Protein AF-A0A1J4J938-F1 (afdb_monomer_lite)

Foldseek 3Di:
DVVVVVVVLVVLLVLLLVLLQLLLVLLLVLLVVVQVLCVLLPNHPLCVVVNCCSVVLSVVSNVLSVLLNVLSVVLDLVSLVVNLVSLVVSLVSLVVVLVVLVVVVVVVVVSCLVPVVPDPPNCVSQVADEAVDDPPDPPDPDRPGPHHSVVVVVVSSVVSSVVSSVSSVVSSVSSVVSSVSSVVSNVVVVVVVVVVVVVVVD

Organism: NCBI:txid1144522

Radius of gyration: 24.31 Å; chains: 1; bounding box: 53×23×82 Å

Structure (mmCIF, N/CA/C/O backbone):
data_AF-A0A1J4J938-F1
#
_entry.id   AF-A0A1J4J938-F1
#
loop_
_atom_site.group_PDB
_atom_site.id
_atom_site.type_symbol
_atom_site.label_atom_id
_atom_site.label_alt_id
_atom_site.label_comp_id
_atom_site.label_asym_id
_atom_site.label_entity_id
_atom_site.label_seq_id
_atom_site.pdbx_PDB_ins_code
_atom_site.Cartn_x
_atom_site.Cartn_y
_atom_site.Cartn_z
_atom_site.occupancy
_atom_site.B_iso_or_equiv
_atom_site.auth_seq_id
_atom_site.auth_comp_id
_atom_site.auth_asym_id
_atom_site.auth_atom_id
_atom_site.pdbx_PDB_model_num
ATOM 1 N N . MET A 1 1 ? -23.423 10.455 34.691 1.00 51.81 1 MET A N 1
ATOM 2 C CA . MET A 1 1 ? -22.088 10.194 34.098 1.00 51.81 1 MET A CA 1
ATOM 3 C C . MET A 1 1 ? -22.127 9.140 32.988 1.00 51.81 1 MET A C 1
ATOM 5 O O . MET A 1 1 ? -21.414 9.312 32.008 1.00 51.81 1 MET A O 1
ATOM 9 N N . GLU A 1 2 ? -22.983 8.115 33.064 1.00 47.53 2 GLU A N 1
ATOM 10 C CA . GLU A 1 2 ? -23.092 7.063 32.030 1.00 47.53 2 GLU A CA 1
ATOM 11 C C . GLU A 1 2 ? -23.438 7.582 30.621 1.00 47.53 2 GLU A C 1
ATOM 13 O O . GLU A 1 2 ? -22.832 7.148 29.645 1.00 47.53 2 GLU A O 1
ATOM 18 N N . TYR A 1 3 ? -24.322 8.582 30.505 1.00 44.53 3 TYR A N 1
ATOM 19 C CA . TYR A 1 3 ? -24.722 9.156 29.209 1.00 44.53 3 TYR A CA 1
ATOM 20 C C . TYR A 1 3 ? -23.576 9.878 28.471 1.00 44.53 3 TYR A C 1
ATOM 22 O O . TYR A 1 3 ? -23.509 9.880 27.247 1.00 44.53 3 TYR A O 1
ATOM 30 N N . HIS A 1 4 ? -22.626 10.468 29.205 1.00 48.34 4 HIS A N 1
ATOM 31 C CA . HIS A 1 4 ? -21.448 11.102 28.601 1.00 48.34 4 HIS A CA 1
ATOM 32 C C . HIS A 1 4 ? -20.402 10.065 28.155 1.00 48.34 4 HIS A C 1
ATOM 34 O O . HIS A 1 4 ? -19.713 10.277 27.154 1.00 48.34 4 HIS A O 1
ATOM 40 N N . ARG A 1 5 ? -20.302 8.930 28.867 1.00 54.84 5 ARG A N 1
ATOM 41 C CA . ARG A 1 5 ? -19.369 7.834 28.552 1.00 54.84 5 ARG A CA 1
ATOM 42 C C . ARG A 1 5 ? -19.814 7.069 27.297 1.00 54.84 5 ARG A C 1
ATOM 44 O O . ARG A 1 5 ? -18.982 6.805 26.432 1.00 54.84 5 ARG A O 1
ATOM 51 N N . SER A 1 6 ? -21.118 6.825 27.129 1.00 54.19 6 SER A N 1
ATOM 52 C CA . SER A 1 6 ? -21.672 6.155 25.939 1.00 54.19 6 SER A CA 1
ATOM 53 C C . SER A 1 6 ? -21.507 6.976 24.650 1.00 54.19 6 SER A C 1
ATOM 55 O O . SER A 1 6 ? -21.113 6.436 23.614 1.00 54.19 6 SER A O 1
ATOM 57 N N . VAL A 1 7 ? -21.707 8.299 24.711 1.00 59.72 7 VAL A N 1
ATOM 58 C CA . VAL A 1 7 ? -21.485 9.208 23.569 1.00 59.72 7 VAL A CA 1
ATOM 59 C C . VAL A 1 7 ? -20.005 9.263 23.171 1.00 59.72 7 VAL A C 1
ATOM 61 O O . VAL A 1 7 ? -19.688 9.332 21.982 1.00 59.72 7 VAL A O 1
ATOM 64 N N . SER A 1 8 ? -19.090 9.196 24.143 1.00 68.50 8 SER A N 1
ATOM 65 C CA . SER A 1 8 ? -17.645 9.140 23.884 1.00 68.50 8 SER A CA 1
ATOM 66 C C . SER A 1 8 ? -17.243 7.848 23.155 1.00 68.50 8 SER A C 1
ATOM 68 O O . SER A 1 8 ? -16.490 7.888 22.181 1.00 68.50 8 SER A O 1
ATOM 70 N N . PHE A 1 9 ? -17.823 6.710 23.548 1.00 70.12 9 PHE A N 1
ATOM 71 C CA . PHE A 1 9 ? -17.525 5.401 22.957 1.00 70.12 9 PHE A CA 1
ATOM 72 C C . PHE A 1 9 ? -17.987 5.284 21.494 1.00 70.12 9 PHE A C 1
ATOM 74 O O . PHE A 1 9 ? -17.248 4.798 20.638 1.00 70.12 9 PHE A O 1
ATOM 81 N N . ILE A 1 10 ? -19.181 5.799 21.174 1.00 71.50 10 ILE A N 1
ATOM 82 C CA . ILE A 1 10 ? -19.702 5.826 19.795 1.00 71.50 10 ILE A CA 1
ATOM 83 C C . ILE A 1 10 ? -18.818 6.698 18.892 1.00 71.50 10 ILE A C 1
ATOM 85 O O . ILE A 1 10 ? -18.509 6.305 17.766 1.00 71.50 10 ILE A O 1
ATOM 89 N N . LYS A 1 11 ? -18.370 7.859 19.386 1.00 78.62 11 LYS A N 1
ATOM 90 C CA . LYS A 1 11 ? -17.454 8.738 18.643 1.00 78.62 11 LYS A CA 1
ATOM 91 C C . LYS A 1 11 ? -16.112 8.058 18.377 1.00 78.62 11 LYS A C 1
ATOM 93 O O . LYS A 1 11 ? -15.637 8.101 17.246 1.00 78.62 11 LYS A O 1
ATOM 98 N N . LEU A 1 12 ? -15.535 7.394 19.380 1.00 79.88 12 LEU A N 1
ATOM 99 C CA . LEU A 1 12 ? -14.254 6.697 19.247 1.00 79.88 12 LEU A CA 1
ATOM 100 C C . LEU A 1 12 ? -14.327 5.542 18.237 1.00 79.88 12 LEU A C 1
ATOM 102 O O . LEU A 1 12 ? -13.423 5.386 17.417 1.00 79.88 12 LEU A O 1
ATOM 106 N N . ARG A 1 13 ? -15.433 4.789 18.226 1.00 77.25 13 ARG A N 1
ATOM 107 C CA . ARG A 1 13 ? -15.691 3.756 17.214 1.00 77.25 13 ARG A CA 1
ATOM 108 C C . ARG A 1 13 ? -15.741 4.329 15.798 1.00 77.25 13 ARG A C 1
ATOM 110 O O . ARG A 1 13 ? -15.103 3.782 14.900 1.00 77.25 13 ARG A O 1
ATOM 117 N N . ASN A 1 14 ? -16.486 5.415 15.597 1.00 82.19 14 ASN A N 1
ATOM 118 C CA . ASN A 1 14 ? -16.611 6.037 14.278 1.00 82.19 14 ASN A CA 1
ATOM 119 C C . ASN A 1 14 ? -15.254 6.552 13.782 1.00 82.19 14 ASN A C 1
ATOM 121 O O . ASN A 1 14 ? -14.908 6.337 12.625 1.00 82.19 14 ASN A O 1
ATOM 125 N N . ILE A 1 15 ? -14.459 7.161 14.669 1.00 85.25 15 ILE A N 1
ATOM 126 C CA . ILE A 1 15 ? -13.083 7.575 14.364 1.00 85.25 15 ILE A CA 1
ATOM 127 C C . ILE A 1 15 ? -12.248 6.365 13.933 1.00 85.25 15 ILE A C 1
ATOM 129 O O . ILE A 1 15 ? -11.592 6.425 12.898 1.00 85.25 15 ILE A O 1
ATOM 133 N N . CYS A 1 16 ? -12.312 5.259 14.676 1.00 84.31 16 CYS A N 1
ATOM 134 C CA . CYS A 1 16 ? -11.560 4.045 14.367 1.00 84.31 16 CYS A CA 1
ATOM 135 C C . CYS A 1 16 ? -11.898 3.492 12.968 1.00 84.31 16 CYS A C 1
ATOM 137 O O . CYS A 1 16 ? -10.989 3.228 12.182 1.00 84.31 16 CYS A O 1
ATOM 139 N N . CYS A 1 17 ? -13.187 3.431 12.613 1.00 83.62 17 CYS A N 1
ATOM 140 C CA . CYS A 1 17 ? -13.640 2.990 11.287 1.00 83.62 17 CYS A CA 1
ATOM 141 C C . CYS A 1 17 ? -13.174 3.927 10.171 1.00 83.62 17 CYS A C 1
ATOM 143 O O . CYS A 1 17 ? -12.661 3.470 9.151 1.00 83.62 17 CYS A O 1
ATOM 145 N N . CYS A 1 18 ? -13.316 5.241 10.371 1.00 88.06 18 CYS A N 1
ATOM 146 C CA . CYS A 1 18 ? -12.852 6.234 9.406 1.00 88.06 18 CYS A CA 1
ATOM 147 C C . CYS A 1 18 ? -11.342 6.124 9.172 1.00 88.06 18 CYS A C 1
ATOM 149 O O . CYS A 1 18 ? -10.904 6.203 8.028 1.00 88.06 18 CYS A O 1
ATOM 151 N N . LEU A 1 19 ? -10.554 5.898 10.229 1.00 89.06 19 LEU A N 1
ATOM 152 C CA . LEU A 1 19 ? -9.111 5.687 10.120 1.00 89.06 19 LEU A CA 1
ATOM 153 C C . LEU A 1 19 ? -8.791 4.411 9.333 1.00 89.06 19 LEU A C 1
ATOM 155 O O . LEU A 1 19 ? -7.964 4.457 8.427 1.00 89.06 19 LEU A O 1
ATOM 159 N N . THR A 1 20 ? -9.461 3.289 9.611 1.00 86.56 20 THR A N 1
ATOM 160 C CA . THR A 1 20 ? -9.235 2.040 8.865 1.00 86.56 20 THR A CA 1
ATOM 161 C C . THR A 1 20 ? -9.541 2.207 7.379 1.00 86.56 20 THR A C 1
ATOM 163 O O . THR A 1 20 ? -8.723 1.847 6.535 1.00 86.56 20 THR A O 1
ATOM 166 N N . ILE A 1 21 ? -10.701 2.784 7.054 1.00 89.00 21 ILE A N 1
ATOM 167 C CA . ILE A 1 21 ? -11.116 3.020 5.669 1.00 89.00 21 ILE A CA 1
ATOM 168 C C . ILE A 1 21 ? -10.126 3.963 4.976 1.00 89.00 21 ILE A C 1
ATOM 170 O O . ILE A 1 21 ? -9.674 3.674 3.870 1.00 89.00 21 ILE A O 1
ATOM 174 N N . ALA A 1 22 ? -9.742 5.063 5.629 1.00 90.12 22 ALA A N 1
ATOM 175 C CA . ALA A 1 22 ? -8.773 6.005 5.080 1.00 90.12 22 ALA A CA 1
ATOM 176 C C . ALA A 1 22 ? -7.415 5.339 4.814 1.00 90.12 22 ALA A C 1
ATOM 178 O O . ALA A 1 22 ? -6.868 5.496 3.724 1.00 90.12 22 ALA A O 1
ATOM 179 N N . ALA A 1 23 ? -6.896 4.547 5.757 1.00 89.62 23 ALA A N 1
ATOM 180 C CA . ALA A 1 23 ? -5.648 3.809 5.574 1.00 89.62 23 ALA A CA 1
ATOM 181 C C . ALA A 1 23 ? -5.725 2.857 4.370 1.00 89.62 23 ALA A C 1
ATOM 183 O O . ALA A 1 23 ? -4.806 2.844 3.548 1.00 89.62 23 ALA A O 1
ATOM 184 N N . ALA A 1 24 ? -6.835 2.129 4.225 1.00 90.56 24 ALA A N 1
ATOM 185 C CA . ALA A 1 24 ? -7.068 1.209 3.117 1.00 90.56 24 ALA A CA 1
ATOM 186 C C . ALA A 1 24 ? -7.158 1.914 1.753 1.00 90.56 24 ALA A C 1
ATOM 188 O O . ALA A 1 24 ? -6.575 1.441 0.779 1.00 90.56 24 ALA A O 1
ATOM 189 N N . PHE A 1 25 ? -7.824 3.069 1.671 1.00 90.06 25 PHE A N 1
ATOM 190 C CA . PHE A 1 25 ? -7.880 3.855 0.434 1.00 90.06 25 PHE A CA 1
ATOM 191 C C . PHE A 1 25 ? -6.521 4.451 0.054 1.00 90.06 25 PHE A C 1
ATOM 193 O O . PHE A 1 25 ? -6.130 4.407 -1.115 1.00 90.06 25 PHE A O 1
ATOM 200 N N . VAL A 1 26 ? -5.770 4.983 1.023 1.00 90.00 26 VAL A N 1
ATOM 201 C CA . VAL A 1 26 ? -4.415 5.503 0.769 1.00 90.00 26 VAL A CA 1
ATOM 202 C C . VAL A 1 26 ? -3.482 4.371 0.318 1.00 90.00 26 VAL A C 1
ATOM 204 O O . VAL A 1 26 ? -2.709 4.546 -0.619 1.00 90.00 26 VAL A O 1
ATOM 207 N N . TYR A 1 27 ? -3.611 3.181 0.908 1.00 88.94 27 TYR A N 1
ATOM 208 C CA . TYR A 1 27 ? -2.886 1.989 0.468 1.00 88.94 27 TYR A CA 1
ATOM 209 C C . TYR A 1 27 ? -3.232 1.597 -0.975 1.00 88.94 27 TYR A C 1
ATOM 211 O O . TYR A 1 27 ? -2.347 1.491 -1.821 1.00 88.94 27 TYR A O 1
ATOM 219 N N . ALA A 1 28 ? -4.522 1.428 -1.281 1.00 87.50 28 ALA A N 1
ATOM 220 C CA . ALA A 1 28 ? -4.975 1.012 -2.607 1.00 87.50 28 ALA A CA 1
ATOM 221 C C . ALA A 1 28 ? -4.591 2.029 -3.694 1.00 87.50 28 ALA A C 1
ATOM 223 O O . ALA A 1 28 ? -4.203 1.649 -4.798 1.00 87.50 28 ALA A O 1
ATOM 224 N N . SER A 1 29 ? -4.641 3.326 -3.380 1.00 85.88 29 SER A N 1
ATOM 225 C CA . SER A 1 29 ? -4.223 4.377 -4.312 1.00 85.88 29 SER A CA 1
ATOM 226 C C . SER A 1 29 ? -2.715 4.370 -4.590 1.00 85.88 29 SER A C 1
ATOM 228 O O . SER A 1 29 ? -2.327 4.629 -5.730 1.00 85.88 29 SER A O 1
ATOM 230 N N . ALA A 1 30 ? -1.866 3.998 -3.623 1.00 85.06 30 ALA A N 1
ATOM 231 C CA . ALA A 1 30 ? -0.429 3.822 -3.859 1.00 85.06 30 ALA A CA 1
ATOM 232 C C . ALA A 1 30 ? -0.159 2.708 -4.893 1.00 85.06 30 ALA A C 1
ATOM 234 O O . ALA A 1 30 ? 0.616 2.884 -5.839 1.00 85.06 30 ALA A O 1
ATOM 235 N N . PHE A 1 31 ? -0.858 1.575 -4.786 1.00 81.88 31 PHE A N 1
ATOM 236 C CA . PHE A 1 31 ? -0.699 0.466 -5.734 1.00 81.88 31 PHE A CA 1
ATOM 237 C C . PHE A 1 31 ? -1.346 0.720 -7.087 1.00 81.88 31 PHE A C 1
ATOM 239 O O . PHE A 1 31 ? -0.734 0.424 -8.110 1.00 81.88 31 PHE A O 1
ATOM 246 N N . TYR A 1 32 ? -2.526 1.338 -7.120 1.00 81.50 32 TYR A N 1
ATOM 247 C CA . TYR A 1 32 ? -3.148 1.748 -8.376 1.00 81.50 32 TYR A CA 1
ATOM 248 C C . TYR A 1 32 ? -2.239 2.697 -9.165 1.00 81.50 32 TYR A C 1
ATOM 250 O O . TYR A 1 32 ? -2.022 2.499 -10.360 1.00 81.50 32 TYR A O 1
ATOM 258 N N . THR A 1 33 ? -1.636 3.676 -8.482 1.00 79.06 33 THR A N 1
ATOM 259 C CA . THR A 1 33 ? -0.666 4.592 -9.096 1.00 79.06 33 THR A CA 1
ATOM 260 C C . THR A 1 33 ? 0.525 3.825 -9.665 1.00 79.06 33 THR A C 1
ATOM 262 O O . THR A 1 33 ? 0.967 4.126 -10.767 1.00 79.06 33 THR A O 1
ATOM 265 N N . THR A 1 34 ? 1.001 2.789 -8.968 1.00 75.75 34 THR A N 1
ATOM 266 C CA . THR A 1 34 ? 2.083 1.914 -9.451 1.00 75.75 34 THR A CA 1
ATOM 267 C C . THR A 1 34 ? 1.696 1.164 -10.728 1.00 75.75 34 THR A C 1
ATOM 269 O O . THR A 1 34 ? 2.474 1.139 -11.675 1.00 75.75 34 THR A O 1
ATOM 272 N N . VAL A 1 35 ? 0.489 0.594 -10.794 1.00 76.44 35 VAL A N 1
ATOM 273 C CA . VAL A 1 35 ? 0.020 -0.171 -11.965 1.00 76.44 35 VAL A CA 1
ATOM 274 C C . VAL A 1 35 ? -0.197 0.726 -13.185 1.00 76.44 35 VAL A C 1
ATOM 276 O O . VAL A 1 35 ? 0.302 0.412 -14.264 1.00 76.44 35 VAL A O 1
ATOM 279 N N . VAL A 1 36 ? -0.898 1.857 -13.027 1.00 78.94 36 VAL A N 1
ATOM 280 C CA . VAL A 1 36 ? -1.070 2.851 -14.109 1.00 78.94 36 VAL A CA 1
ATOM 281 C C . VAL A 1 36 ? 0.288 3.306 -14.625 1.00 78.94 36 VAL A C 1
ATOM 283 O O . VAL A 1 36 ? 0.488 3.487 -15.821 1.00 78.94 36 VAL A O 1
ATOM 286 N N . TYR A 1 37 ? 1.247 3.439 -13.721 1.00 72.69 37 TYR A N 1
ATOM 287 C CA . TYR A 1 37 ? 2.573 3.891 -14.064 1.00 72.69 37 TYR A CA 1
ATOM 288 C C . TYR A 1 37 ? 3.393 2.858 -14.844 1.00 72.69 37 TYR A C 1
ATOM 290 O O . TYR A 1 37 ? 3.989 3.205 -15.861 1.00 72.69 37 TYR A O 1
ATOM 298 N N . LEU A 1 38 ? 3.381 1.583 -14.438 1.00 72.50 38 LEU A N 1
ATOM 299 C CA . LEU A 1 38 ? 3.981 0.496 -15.227 1.00 72.50 38 LEU A CA 1
ATOM 300 C C . LEU A 1 38 ? 3.395 0.456 -16.651 1.00 72.50 38 LEU A C 1
ATOM 302 O O . LEU A 1 38 ? 4.110 0.169 -17.618 1.00 72.50 38 LEU A O 1
ATOM 306 N N . ASP A 1 39 ? 2.117 0.819 -16.795 1.00 75.06 39 ASP A N 1
ATOM 307 C CA . ASP A 1 39 ? 1.464 0.999 -18.092 1.00 75.06 39 ASP A CA 1
ATOM 308 C C . ASP A 1 39 ? 2.006 2.211 -18.862 1.00 75.06 39 ASP A C 1
ATOM 310 O O . ASP A 1 39 ? 2.304 2.094 -20.049 1.00 75.06 39 ASP A O 1
ATOM 314 N N . GLU A 1 40 ? 2.200 3.364 -18.211 1.00 73.00 40 GLU A N 1
ATOM 315 C CA . GLU A 1 40 ? 2.761 4.582 -18.819 1.00 73.00 40 GLU A CA 1
ATOM 316 C C . GLU A 1 40 ? 4.165 4.370 -19.387 1.00 73.00 40 GLU A C 1
ATOM 318 O O . GLU A 1 40 ? 4.447 4.805 -20.503 1.00 73.00 40 GLU A O 1
ATOM 323 N N . ILE A 1 41 ? 5.035 3.662 -18.669 1.00 69.56 41 ILE A N 1
ATOM 324 C CA . ILE A 1 41 ? 6.388 3.363 -19.158 1.00 69.56 41 ILE A CA 1
ATOM 325 C C . ILE A 1 41 ? 6.421 2.171 -20.129 1.00 69.56 41 ILE A C 1
ATOM 327 O O . ILE A 1 41 ? 7.415 1.980 -20.826 1.00 69.56 41 ILE A O 1
ATOM 331 N N . GLY A 1 42 ? 5.314 1.433 -20.279 1.00 67.00 42 GLY A N 1
ATOM 332 C CA . GLY A 1 42 ? 5.172 0.346 -21.254 1.00 67.00 42 GLY A CA 1
ATOM 333 C C . GLY A 1 42 ? 5.815 -0.975 -20.831 1.00 67.00 42 GLY A C 1
ATOM 334 O O . GLY A 1 42 ? 6.126 -1.793 -21.697 1.00 67.00 42 GLY A O 1
ATOM 335 N N . VAL A 1 43 ? 6.010 -1.171 -19.525 1.00 68.75 43 VAL A N 1
ATOM 336 C CA . VAL A 1 43 ? 6.531 -2.411 -18.914 1.00 68.75 43 VAL A CA 1
ATOM 337 C C . VAL A 1 43 ? 5.44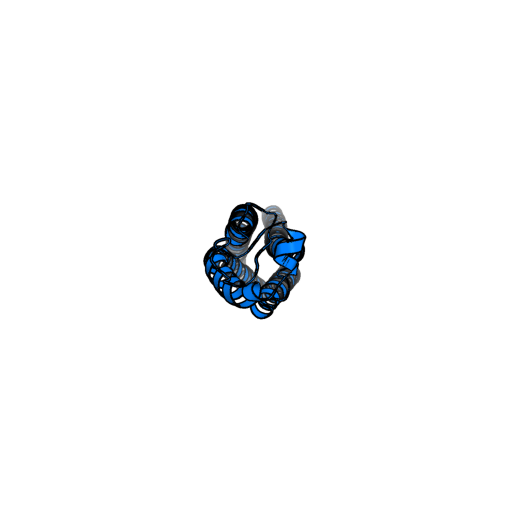5 -3.216 -18.204 1.00 68.75 43 VAL A C 1
ATOM 339 O O . VAL A 1 43 ? 5.736 -4.227 -17.570 1.00 68.75 43 VAL A O 1
ATOM 342 N N . ARG A 1 44 ? 4.186 -2.787 -18.320 1.00 70.69 44 ARG A N 1
ATOM 343 C CA . ARG A 1 44 ? 3.047 -3.544 -17.814 1.00 70.69 44 ARG A CA 1
ATOM 344 C C . ARG A 1 44 ? 2.999 -4.944 -18.428 1.00 70.69 44 ARG A C 1
ATOM 346 O O . ARG A 1 44 ? 3.160 -5.102 -19.639 1.00 70.69 44 ARG A O 1
ATOM 353 N N . GLY A 1 45 ? 2.760 -5.945 -17.590 1.00 66.62 45 GLY A N 1
ATOM 354 C CA . GLY A 1 45 ? 2.709 -7.356 -17.963 1.00 66.62 45 GLY A CA 1
ATOM 355 C C . GLY A 1 45 ? 4.074 -8.027 -18.141 1.00 66.62 45 GLY A C 1
ATOM 356 O O . GLY A 1 45 ? 4.101 -9.199 -18.509 1.00 66.62 45 GLY A O 1
ATOM 357 N N . ILE A 1 46 ? 5.189 -7.328 -17.884 1.00 68.12 46 ILE A N 1
ATOM 358 C CA . ILE A 1 46 ? 6.529 -7.941 -17.867 1.00 68.12 46 ILE A CA 1
ATOM 359 C C . ILE A 1 46 ? 6.696 -8.812 -16.613 1.00 68.12 46 ILE A C 1
ATOM 361 O O . ILE A 1 46 ? 7.117 -9.960 -16.713 1.00 68.12 46 ILE A O 1
ATOM 365 N N . ASP A 1 47 ? 6.275 -8.318 -15.446 1.00 69.94 47 ASP A N 1
ATOM 366 C CA . ASP A 1 47 ? 6.220 -9.102 -14.207 1.00 69.94 47 ASP A CA 1
ATOM 367 C C . ASP A 1 47 ? 4.770 -9.242 -13.725 1.00 69.94 47 ASP A C 1
ATOM 369 O O . ASP A 1 47 ? 4.297 -8.540 -12.828 1.00 69.94 47 ASP A O 1
ATOM 373 N N . THR A 1 48 ? 4.047 -10.170 -14.357 1.00 69.94 48 THR A N 1
ATOM 374 C CA . THR A 1 48 ? 2.648 -10.486 -14.015 1.00 69.94 48 THR A CA 1
ATOM 375 C C . THR A 1 48 ? 2.484 -10.924 -12.562 1.00 69.94 48 THR A C 1
ATOM 377 O O . THR A 1 48 ? 1.469 -10.614 -11.950 1.00 69.94 48 THR A O 1
ATOM 380 N N . ARG A 1 49 ? 3.496 -11.569 -11.964 1.00 71.56 49 ARG A N 1
ATOM 381 C CA . ARG A 1 49 ? 3.441 -12.014 -10.564 1.00 71.56 49 ARG A CA 1
ATOM 382 C C . ARG A 1 49 ? 3.451 -10.836 -9.599 1.00 71.56 49 ARG A C 1
ATOM 384 O O . ARG A 1 49 ? 2.705 -10.844 -8.621 1.00 71.56 49 ARG A O 1
ATOM 391 N N . PHE A 1 50 ? 4.287 -9.835 -9.866 1.00 72.06 50 PHE A N 1
ATOM 392 C CA . PHE A 1 50 ? 4.308 -8.611 -9.075 1.00 72.06 50 PHE A CA 1
ATOM 393 C C . PHE A 1 50 ? 2.997 -7.834 -9.224 1.00 72.06 50 PHE A C 1
ATOM 395 O O . PHE A 1 50 ? 2.406 -7.450 -8.218 1.00 72.06 50 PHE A O 1
ATOM 402 N N . GLU A 1 51 ? 2.496 -7.657 -10.449 1.00 70.38 51 GLU A N 1
ATOM 403 C CA . GLU A 1 51 ? 1.225 -6.961 -10.693 1.00 70.38 51 GLU A CA 1
ATOM 404 C C . GLU A 1 51 ? 0.030 -7.654 -10.021 1.00 70.38 51 GLU A C 1
ATOM 406 O O . GLU A 1 51 ? -0.762 -6.987 -9.348 1.00 70.38 51 GLU A O 1
ATOM 411 N N . ASP A 1 52 ? -0.062 -8.982 -10.126 1.00 77.50 52 ASP A N 1
ATOM 412 C CA . ASP A 1 52 ? -1.098 -9.778 -9.465 1.00 77.50 52 ASP A CA 1
ATOM 413 C C . ASP A 1 52 ? -1.025 -9.628 -7.942 1.00 77.50 52 ASP A C 1
ATOM 415 O O . ASP A 1 52 ? -2.055 -9.466 -7.282 1.00 77.50 52 ASP A O 1
ATOM 419 N N . PHE A 1 53 ? 0.187 -9.606 -7.374 1.00 76.81 53 PHE A N 1
ATOM 420 C CA . PHE A 1 53 ? 0.386 -9.334 -5.952 1.00 76.81 53 PHE A CA 1
ATOM 421 C C . PHE A 1 53 ? -0.134 -7.943 -5.557 1.00 76.81 53 PHE A C 1
ATOM 423 O O . PHE A 1 53 ? -0.867 -7.834 -4.571 1.00 76.81 53 PHE A O 1
ATOM 430 N N . LEU A 1 54 ? 0.175 -6.886 -6.322 1.00 76.88 54 LEU A N 1
ATOM 431 C CA . LEU A 1 54 ? -0.299 -5.527 -6.018 1.00 76.88 54 LEU A CA 1
ATOM 432 C C . LEU A 1 54 ? -1.831 -5.431 -6.041 1.00 76.88 54 LEU A C 1
ATOM 434 O O . LEU A 1 54 ? -2.437 -4.822 -5.151 1.00 76.88 54 LEU A O 1
ATOM 438 N N . ILE A 1 55 ? -2.458 -6.031 -7.055 1.00 79.38 55 ILE A N 1
ATOM 439 C CA . ILE A 1 55 ? -3.914 -6.019 -7.232 1.00 79.38 55 ILE A CA 1
ATOM 440 C C . ILE A 1 55 ? -4.580 -6.815 -6.110 1.00 79.38 55 ILE A C 1
ATOM 442 O O . ILE A 1 55 ? -5.467 -6.293 -5.429 1.00 79.38 55 ILE A O 1
ATOM 446 N N . PHE A 1 56 ? -4.132 -8.051 -5.876 1.00 81.62 56 PHE A N 1
ATOM 447 C CA . PHE A 1 56 ? -4.704 -8.921 -4.852 1.00 81.62 56 PHE A CA 1
ATOM 448 C C . PHE A 1 56 ? -4.568 -8.310 -3.457 1.00 81.62 56 PHE A C 1
ATOM 450 O O . PHE A 1 56 ? -5.529 -8.292 -2.689 1.00 81.62 56 PHE A O 1
ATOM 457 N N . SER A 1 57 ? -3.404 -7.734 -3.154 1.00 81.50 57 SER A N 1
ATOM 458 C CA . SER A 1 57 ? -3.153 -7.066 -1.881 1.00 81.50 57 SER A CA 1
ATOM 459 C C . SER A 1 57 ? -4.080 -5.866 -1.656 1.00 81.50 57 SER A C 1
ATOM 461 O O . SER A 1 57 ? -4.670 -5.710 -0.585 1.00 81.50 57 SER A O 1
ATOM 463 N N . SER A 1 58 ? -4.280 -5.043 -2.690 1.00 84.25 58 SER A N 1
ATOM 464 C CA . SER A 1 58 ? -5.178 -3.883 -2.625 1.00 84.25 58 SER A CA 1
ATOM 465 C C . SER A 1 58 ? -6.627 -4.300 -2.361 1.00 84.25 58 SER A C 1
ATOM 467 O O . SER A 1 58 ? -7.297 -3.713 -1.510 1.00 84.25 58 SER A O 1
ATOM 469 N N . VAL A 1 59 ? -7.102 -5.347 -3.043 1.00 85.75 59 VAL A N 1
ATOM 470 C CA . VAL A 1 59 ? -8.446 -5.906 -2.830 1.00 85.75 59 VAL A CA 1
ATOM 471 C C . VAL A 1 59 ? -8.577 -6.493 -1.424 1.00 85.75 59 VAL A C 1
ATOM 473 O O . VAL A 1 59 ? -9.566 -6.227 -0.742 1.00 85.75 59 VAL A O 1
ATOM 476 N N . ALA A 1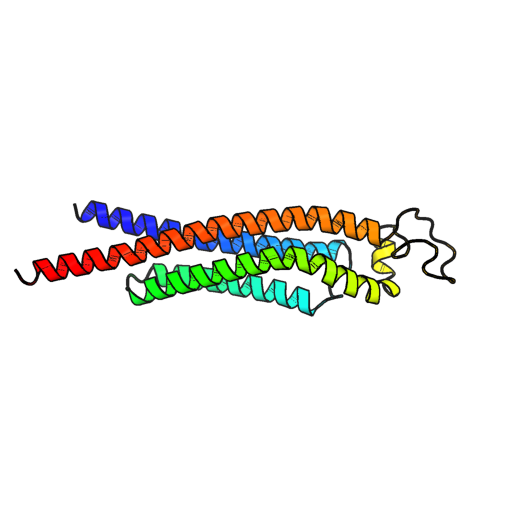 60 ? -7.576 -7.242 -0.957 1.00 84.31 60 ALA A N 1
ATOM 477 C CA . ALA A 1 60 ? -7.581 -7.845 0.371 1.00 84.31 60 ALA A CA 1
ATOM 478 C C . ALA A 1 60 ? -7.659 -6.791 1.490 1.00 84.31 60 ALA A C 1
ATOM 480 O O . ALA A 1 60 ? -8.454 -6.945 2.421 1.00 84.31 60 ALA A O 1
ATOM 481 N N . ILE A 1 61 ? -6.902 -5.692 1.389 1.00 85.38 61 ILE A N 1
ATOM 482 C CA . ILE A 1 61 ? -6.961 -4.592 2.363 1.00 85.38 61 ILE A CA 1
ATOM 483 C C . ILE A 1 61 ? -8.325 -3.891 2.342 1.00 85.38 61 ILE A C 1
ATOM 485 O O . ILE A 1 61 ? -8.882 -3.618 3.406 1.00 85.38 61 ILE A O 1
ATOM 489 N N . LEU A 1 62 ? -8.907 -3.652 1.164 1.00 87.38 62 LEU A N 1
ATOM 490 C CA . LEU A 1 62 ? -10.242 -3.054 1.057 1.00 87.38 62 LEU A CA 1
ATOM 491 C C . LEU A 1 62 ? -11.323 -3.952 1.675 1.00 87.38 62 LEU A C 1
ATOM 493 O O . LEU A 1 62 ? -12.147 -3.474 2.454 1.00 87.38 62 LEU A O 1
ATOM 497 N N . LEU A 1 63 ? -11.293 -5.257 1.390 1.00 85.62 63 LEU A N 1
ATOM 498 C CA . LEU A 1 63 ? -12.202 -6.229 2.003 1.00 85.62 63 LEU A CA 1
ATOM 499 C C . LEU A 1 63 ? -12.030 -6.290 3.523 1.00 85.62 63 LEU A C 1
ATOM 501 O O . LEU A 1 63 ? -13.020 -6.331 4.255 1.00 85.62 63 LEU A O 1
ATOM 505 N N . THR A 1 64 ? -10.787 -6.229 4.004 1.00 85.56 64 THR A N 1
ATOM 506 C CA . THR A 1 64 ? -10.484 -6.181 5.439 1.00 85.56 64 THR A CA 1
ATOM 507 C C . THR A 1 64 ? -11.075 -4.924 6.077 1.00 85.56 64 THR A C 1
ATOM 509 O O . THR A 1 64 ? -11.747 -5.020 7.100 1.00 85.56 64 THR A O 1
ATOM 512 N N . ALA A 1 65 ? -10.924 -3.753 5.451 1.00 85.44 65 ALA A N 1
ATOM 513 C CA . ALA A 1 65 ? -11.501 -2.503 5.945 1.00 85.44 65 ALA A CA 1
ATOM 514 C C . ALA A 1 65 ? -13.041 -2.519 5.975 1.00 85.44 65 ALA A C 1
ATOM 516 O O . ALA A 1 65 ? -13.646 -2.007 6.921 1.00 85.44 65 ALA A O 1
ATOM 517 N N . ILE A 1 66 ? -13.685 -3.148 4.986 1.00 85.50 66 ILE A N 1
ATOM 518 C CA . ILE A 1 66 ? -15.140 -3.368 4.983 1.00 85.50 66 ILE A CA 1
ATOM 519 C C . ILE A 1 66 ? -15.543 -4.293 6.138 1.00 85.50 66 ILE A C 1
ATOM 521 O O . ILE A 1 66 ? -16.468 -3.971 6.884 1.00 85.50 66 ILE A O 1
ATOM 525 N N . GLY A 1 67 ? -14.831 -5.406 6.338 1.00 81.88 67 GLY A N 1
ATOM 526 C CA . GLY A 1 67 ? -15.072 -6.327 7.451 1.00 81.88 67 GLY A CA 1
ATOM 527 C C . GLY A 1 67 ? -14.927 -5.644 8.814 1.00 81.88 67 GLY A C 1
ATOM 528 O O . GLY A 1 67 ? -15.811 -5.756 9.663 1.00 81.88 67 GLY A O 1
ATOM 529 N N . ILE A 1 68 ? -13.869 -4.857 9.004 1.00 80.88 68 ILE A N 1
ATOM 530 C CA . ILE A 1 68 ? -13.652 -4.024 10.196 1.00 80.88 68 ILE A CA 1
ATOM 531 C C . ILE A 1 68 ? -14.838 -3.065 10.404 1.00 80.88 68 ILE A C 1
ATOM 533 O O . ILE A 1 68 ? -15.396 -2.980 11.497 1.00 80.88 68 ILE A O 1
ATOM 537 N N . SER A 1 69 ? -15.294 -2.406 9.338 1.00 81.06 69 SER A N 1
ATOM 538 C CA . SER A 1 69 ? -16.424 -1.474 9.406 1.00 81.06 69 SER A CA 1
ATOM 539 C C . SER A 1 69 ? -17.724 -2.162 9.818 1.00 81.06 69 SER A C 1
ATOM 541 O O . SER A 1 69 ? -18.439 -1.636 10.658 1.00 81.06 69 SER A O 1
ATOM 543 N N . ILE A 1 70 ? -18.028 -3.348 9.283 1.00 79.75 70 ILE A N 1
ATOM 544 C CA . ILE A 1 70 ? -19.238 -4.110 9.640 1.00 79.75 70 ILE A CA 1
ATOM 545 C C . ILE A 1 70 ? -19.164 -4.593 11.093 1.00 79.75 70 ILE A C 1
ATOM 547 O O . ILE A 1 70 ? -20.119 -4.445 11.857 1.00 79.75 70 ILE A O 1
ATOM 551 N N . THR A 1 71 ? -18.021 -5.160 11.485 1.00 74.44 71 THR A N 1
ATOM 552 C CA . THR A 1 71 ? -17.826 -5.734 12.824 1.00 74.44 71 THR A CA 1
ATOM 553 C C . THR A 1 71 ? -17.855 -4.680 13.927 1.00 74.44 71 THR A C 1
ATOM 555 O O . THR A 1 71 ? -18.320 -4.972 15.026 1.00 74.44 71 THR A O 1
ATOM 558 N N . SER A 1 72 ? -17.461 -3.436 13.647 1.00 68.81 72 SER A N 1
ATOM 559 C CA . SER A 1 72 ? -17.499 -2.351 14.632 1.00 68.81 72 SER A CA 1
ATOM 560 C C . SER A 1 72 ? -18.929 -1.980 15.070 1.00 68.81 72 SER A C 1
ATOM 562 O O . SER A 1 72 ? -19.163 -1.636 16.237 1.00 68.81 72 SER A O 1
ATOM 564 N N . PHE A 1 73 ? -19.922 -2.064 14.173 1.00 69.69 73 PHE A N 1
ATOM 565 C CA . PHE A 1 73 ? -21.313 -1.727 14.497 1.00 69.69 73 PHE A CA 1
ATOM 566 C C . PHE A 1 73 ? -21.941 -2.723 15.473 1.00 69.69 73 PHE A C 1
ATOM 568 O O . PHE A 1 73 ? -22.831 -2.356 16.244 1.00 69.69 73 PHE A O 1
ATOM 575 N N . ILE A 1 74 ? -21.426 -3.951 15.497 1.00 70.12 74 ILE A N 1
ATOM 576 C CA . ILE A 1 74 ? -21.888 -5.033 16.353 1.00 70.12 74 ILE A CA 1
ATOM 577 C C . ILE A 1 74 ? -21.138 -4.919 17.686 1.00 70.12 74 ILE A C 1
ATOM 579 O O . ILE A 1 74 ? -19.988 -5.324 17.810 1.00 70.12 74 ILE A O 1
ATOM 583 N N . GLY A 1 75 ? -21.781 -4.339 18.705 1.00 63.09 75 GLY A N 1
ATOM 584 C CA . GLY A 1 75 ? -21.183 -4.006 20.011 1.00 63.09 75 GLY A CA 1
ATOM 585 C C . GLY A 1 75 ? -20.761 -5.189 20.902 1.00 63.09 75 GLY A C 1
ATOM 586 O O . GLY A 1 75 ? -20.743 -5.051 22.120 1.00 63.09 75 GLY A O 1
ATOM 587 N N . ASN A 1 76 ? -20.443 -6.349 20.331 1.00 74.38 76 ASN A N 1
ATOM 588 C CA . ASN A 1 76 ? -20.049 -7.560 21.045 1.00 74.38 76 ASN A CA 1
ATOM 589 C C . ASN A 1 76 ? -18.512 -7.646 21.166 1.00 74.38 76 ASN A C 1
ATOM 591 O O . ASN A 1 76 ? -17.776 -7.367 20.221 1.00 74.38 76 ASN A O 1
ATOM 595 N N . ALA A 1 77 ? -18.028 -8.036 22.349 1.00 71.00 77 ALA A N 1
ATOM 596 C CA . ALA A 1 77 ? -16.606 -8.106 22.691 1.00 71.00 77 ALA A CA 1
ATOM 597 C C . ALA A 1 77 ? -15.779 -8.987 21.738 1.00 71.00 77 ALA A C 1
ATOM 599 O O . ALA A 1 77 ? -14.654 -8.627 21.395 1.00 71.00 77 ALA A O 1
ATOM 600 N N . TRP A 1 78 ? -16.348 -10.087 21.232 1.00 74.94 78 TRP A N 1
ATOM 601 C CA . TRP A 1 78 ? -15.684 -10.926 20.228 1.00 74.94 78 TRP A CA 1
ATOM 602 C C . TRP A 1 78 ? -15.419 -10.169 18.926 1.00 74.94 78 TRP A C 1
ATOM 604 O O . TRP A 1 78 ? -14.351 -10.304 18.337 1.00 74.94 78 TRP A O 1
ATOM 614 N N . PHE A 1 79 ? -16.350 -9.311 18.506 1.00 76.75 79 PHE A N 1
ATOM 615 C CA . PHE A 1 79 ? -16.169 -8.485 17.317 1.00 76.75 79 PHE A CA 1
ATOM 616 C C . PHE A 1 79 ? -15.146 -7.368 17.532 1.00 76.75 79 PHE A C 1
ATOM 618 O O . PHE A 1 79 ? -14.417 -7.048 16.601 1.00 76.75 79 PHE A O 1
ATOM 625 N N . LYS A 1 80 ? -15.010 -6.837 18.754 1.00 74.38 80 LYS A N 1
ATOM 626 C CA . LYS A 1 80 ? -13.940 -5.882 19.102 1.00 74.38 80 LYS A CA 1
ATOM 627 C C . LYS A 1 80 ? -12.550 -6.528 19.034 1.00 74.38 80 LYS A C 1
ATOM 629 O O . LYS A 1 80 ? -11.619 -5.912 18.524 1.00 74.38 80 LYS A O 1
ATOM 634 N N . LEU A 1 81 ? -12.418 -7.777 19.492 1.00 80.88 81 LEU A N 1
ATOM 635 C CA . LEU A 1 81 ? -11.178 -8.553 19.370 1.00 80.88 81 LEU A CA 1
ATOM 636 C C . LEU A 1 81 ? -10.834 -8.829 17.897 1.00 80.88 81 LEU A C 1
ATOM 638 O O . LEU A 1 81 ? -9.702 -8.617 17.469 1.00 80.88 81 LEU A O 1
ATOM 642 N N . ILE A 1 82 ? -11.826 -9.254 17.111 1.00 81.81 82 ILE A N 1
ATOM 643 C CA . ILE A 1 82 ? -11.685 -9.481 15.667 1.00 81.81 82 ILE A CA 1
ATOM 644 C C . ILE A 1 82 ? -11.277 -8.186 14.949 1.00 81.81 82 ILE A C 1
ATOM 646 O O . ILE A 1 82 ? -10.377 -8.197 14.113 1.00 81.81 82 ILE A O 1
ATOM 650 N N . HIS A 1 83 ? -11.890 -7.060 15.311 1.00 81.75 83 HIS A N 1
ATOM 651 C CA . HIS A 1 83 ? -11.556 -5.738 14.788 1.00 81.75 83 HIS A CA 1
ATOM 652 C C . HIS A 1 83 ? -10.096 -5.366 15.083 1.00 81.75 83 HIS A C 1
ATOM 654 O O . HIS A 1 83 ? -9.370 -4.963 14.178 1.00 81.75 83 HIS A O 1
ATOM 660 N N . PHE A 1 84 ? -9.630 -5.566 16.320 1.00 84.44 84 PHE A N 1
ATOM 661 C CA . PHE A 1 84 ? -8.227 -5.355 16.686 1.00 84.44 84 PHE A CA 1
ATOM 662 C C . PHE A 1 84 ? -7.273 -6.242 15.871 1.00 84.44 84 PHE A C 1
ATOM 664 O O . PHE A 1 84 ? -6.253 -5.758 15.369 1.00 84.44 84 PHE A O 1
ATOM 671 N N . PHE A 1 85 ? -7.615 -7.522 15.702 1.00 87.25 85 PHE A N 1
ATOM 672 C CA . PHE A 1 85 ? -6.817 -8.466 14.921 1.00 87.25 85 PHE A CA 1
ATOM 673 C C . PHE A 1 85 ? -6.703 -8.032 13.456 1.00 87.25 85 PHE A C 1
ATOM 675 O O . PHE A 1 85 ? -5.598 -7.953 12.922 1.00 87.25 85 PHE A O 1
ATOM 682 N N . PHE A 1 86 ? -7.821 -7.677 12.819 1.00 86.69 86 PHE A N 1
ATOM 683 C CA . PHE A 1 86 ? -7.822 -7.219 11.432 1.00 86.69 86 PHE A CA 1
ATOM 684 C C . PHE A 1 86 ? -7.109 -5.876 11.248 1.00 86.69 86 PHE A C 1
ATOM 686 O O . PHE A 1 86 ? -6.340 -5.739 10.298 1.00 86.69 86 PHE A O 1
ATOM 693 N N . SER A 1 87 ? -7.283 -4.909 12.156 1.00 85.44 87 SER A N 1
ATOM 694 C CA . SER A 1 87 ? -6.538 -3.642 12.102 1.00 85.44 87 SER A CA 1
ATOM 695 C C . SER A 1 87 ? -5.028 -3.867 12.223 1.00 85.44 87 SER A C 1
ATOM 697 O O . SER A 1 87 ? -4.245 -3.233 11.515 1.00 85.44 87 SER A O 1
ATOM 699 N N . SER A 1 88 ? -4.610 -4.802 13.080 1.00 89.00 88 SER A N 1
ATOM 700 C CA . SER A 1 88 ? -3.197 -5.160 13.250 1.00 89.00 88 SER A CA 1
ATOM 701 C C . SER A 1 88 ? -2.640 -5.889 12.024 1.00 89.00 88 SER A C 1
ATOM 703 O O . SER A 1 88 ? -1.550 -5.565 11.559 1.00 89.00 88 SER A O 1
ATOM 705 N N . ALA A 1 89 ? -3.399 -6.828 11.453 1.00 88.50 89 ALA A N 1
ATOM 706 C CA . ALA A 1 89 ? -3.024 -7.528 10.225 1.00 88.50 89 ALA A CA 1
ATOM 707 C C . ALA A 1 89 ? -2.877 -6.559 9.041 1.00 88.50 89 ALA A C 1
ATOM 709 O O . ALA A 1 89 ? -1.896 -6.631 8.302 1.00 88.50 89 ALA A O 1
ATOM 710 N N . MET A 1 90 ? -3.808 -5.608 8.906 1.00 89.06 90 MET A N 1
ATOM 711 C CA . MET A 1 90 ? -3.741 -4.556 7.893 1.00 89.06 90 MET A CA 1
ATOM 712 C C . MET A 1 90 ? -2.473 -3.707 8.058 1.00 89.06 90 MET A C 1
ATOM 714 O O . MET A 1 90 ? -1.767 -3.483 7.079 1.00 89.06 90 MET A O 1
ATOM 718 N N . LEU A 1 91 ? -2.130 -3.303 9.288 1.00 90.56 91 LEU A N 1
ATOM 719 C CA . LEU A 1 91 ? -0.901 -2.552 9.564 1.00 90.56 91 LEU A CA 1
ATOM 720 C C . LEU A 1 91 ? 0.359 -3.332 9.161 1.00 90.56 91 LEU A C 1
ATOM 722 O O . LEU A 1 91 ? 1.232 -2.779 8.495 1.00 90.56 91 LEU A O 1
ATOM 726 N N . ILE A 1 92 ? 0.449 -4.613 9.532 1.00 89.00 92 ILE A N 1
ATOM 727 C CA . ILE A 1 92 ? 1.585 -5.475 9.166 1.00 89.00 92 ILE A CA 1
ATOM 728 C C . ILE A 1 92 ? 1.741 -5.527 7.646 1.00 89.00 92 ILE A C 1
ATOM 730 O O . ILE A 1 92 ? 2.850 -5.395 7.130 1.00 89.00 92 ILE A O 1
ATOM 734 N N . LEU A 1 93 ? 0.629 -5.672 6.926 1.00 87.44 93 LEU A N 1
ATOM 735 C CA . LEU A 1 93 ? 0.631 -5.766 5.474 1.00 87.44 93 LEU A CA 1
ATOM 736 C C . LEU A 1 93 ? 1.042 -4.439 4.814 1.00 87.44 93 LEU A C 1
ATOM 738 O O . LEU A 1 93 ? 1.817 -4.449 3.857 1.00 87.44 93 LEU A O 1
ATOM 742 N N . ILE A 1 94 ? 0.610 -3.298 5.363 1.00 87.94 94 ILE A N 1
ATOM 743 C CA . ILE A 1 94 ? 1.050 -1.964 4.926 1.00 87.94 94 ILE A CA 1
ATOM 744 C C . ILE A 1 94 ? 2.561 -1.784 5.136 1.00 87.94 94 ILE A C 1
ATOM 746 O O . ILE A 1 94 ? 3.260 -1.337 4.227 1.00 87.94 94 ILE A O 1
ATOM 750 N N . CYS A 1 95 ? 3.087 -2.173 6.299 1.00 88.62 95 CYS A N 1
ATOM 751 C CA . CYS A 1 95 ? 4.520 -2.102 6.590 1.00 88.62 95 CYS A CA 1
ATOM 752 C C . CYS A 1 95 ? 5.341 -3.024 5.678 1.00 88.62 95 CYS A C 1
ATOM 754 O O . CYS A 1 95 ? 6.389 -2.621 5.174 1.00 88.62 95 CYS A O 1
ATOM 756 N N . TYR A 1 96 ? 4.855 -4.242 5.427 1.00 86.25 96 TYR A N 1
ATOM 757 C CA . TYR A 1 96 ? 5.495 -5.174 4.502 1.00 86.25 96 TYR A CA 1
ATOM 758 C C . TYR A 1 96 ? 5.550 -4.598 3.084 1.00 86.25 96 TYR A C 1
ATOM 760 O O . TYR A 1 96 ? 6.608 -4.585 2.464 1.00 86.25 96 TYR A O 1
ATOM 768 N N . ALA A 1 97 ? 4.436 -4.045 2.604 1.00 83.06 97 ALA A N 1
ATOM 769 C CA . ALA A 1 97 ? 4.360 -3.337 1.331 1.00 83.06 97 ALA A CA 1
ATOM 770 C C . ALA A 1 97 ? 5.349 -2.166 1.243 1.00 83.06 97 ALA A C 1
ATOM 772 O O . ALA A 1 97 ? 6.019 -2.010 0.226 1.00 83.06 97 ALA A O 1
ATOM 773 N N . PHE A 1 98 ? 5.470 -1.364 2.302 1.00 84.69 98 PHE A N 1
ATOM 774 C CA . PHE A 1 98 ? 6.426 -0.260 2.357 1.00 84.69 98 PHE A CA 1
ATOM 775 C C . PHE A 1 98 ? 7.866 -0.752 2.169 1.00 84.69 98 PHE A C 1
ATOM 777 O O . PHE A 1 98 ? 8.574 -0.248 1.301 1.00 84.69 98 PHE A O 1
ATOM 784 N N . ILE A 1 99 ? 8.281 -1.791 2.896 1.00 84.12 99 ILE A N 1
ATOM 785 C CA . ILE A 1 99 ? 9.615 -2.393 2.730 1.00 84.12 99 ILE A CA 1
ATOM 786 C C . ILE A 1 99 ? 9.770 -2.971 1.317 1.00 84.12 99 ILE A C 1
ATOM 788 O O . ILE A 1 99 ? 10.77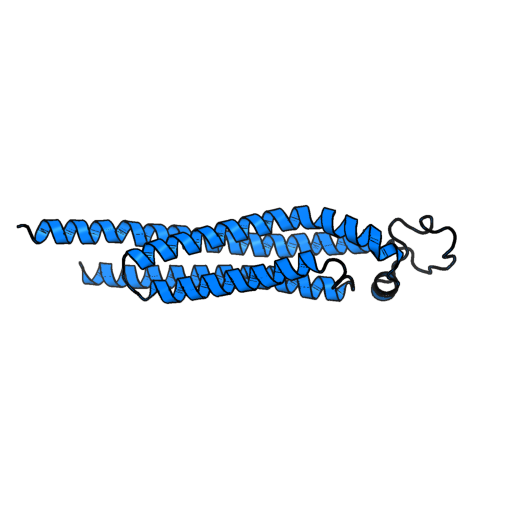5 -2.725 0.647 1.00 84.12 99 ILE A O 1
ATOM 792 N N . ALA A 1 100 ? 8.745 -3.673 0.831 1.00 78.62 100 ALA A N 1
ATOM 793 C CA . ALA A 1 100 ? 8.741 -4.274 -0.493 1.00 78.62 100 ALA A CA 1
ATOM 794 C C . ALA A 1 100 ? 8.908 -3.235 -1.612 1.00 78.62 100 ALA A C 1
ATOM 796 O O . ALA A 1 100 ? 9.531 -3.560 -2.614 1.00 78.62 100 ALA A O 1
ATOM 797 N N . THR A 1 101 ? 8.446 -1.985 -1.462 1.00 76.69 101 THR A N 1
ATOM 798 C CA . THR A 1 101 ? 8.670 -0.952 -2.498 1.00 76.69 101 THR A CA 1
ATOM 799 C C . THR A 1 101 ? 10.144 -0.619 -2.736 1.00 76.69 101 THR A C 1
ATOM 801 O O . THR A 1 101 ? 10.516 -0.288 -3.866 1.00 76.69 101 THR A O 1
ATOM 804 N N . PHE A 1 102 ? 10.996 -0.755 -1.715 1.00 75.62 102 PHE A N 1
ATOM 805 C CA . PHE A 1 102 ? 12.440 -0.569 -1.864 1.00 75.62 102 PHE A CA 1
ATOM 806 C C . PHE A 1 102 ? 13.096 -1.784 -2.524 1.00 75.62 102 PHE A C 1
ATOM 808 O O . PHE A 1 102 ? 13.927 -1.621 -3.413 1.00 75.62 102 PHE A O 1
ATOM 815 N N . TRP A 1 103 ? 12.678 -2.998 -2.158 1.00 75.31 103 TRP A N 1
ATOM 816 C CA . TRP A 1 103 ? 13.204 -4.240 -2.746 1.00 75.31 103 TRP A CA 1
ATOM 817 C C . TRP A 1 103 ? 12.708 -4.486 -4.174 1.00 75.31 103 TRP A C 1
ATOM 819 O O . TRP A 1 103 ? 13.424 -5.049 -5.001 1.00 75.31 103 TRP A O 1
ATOM 829 N N . ALA A 1 104 ? 11.504 -4.013 -4.494 1.00 69.00 104 ALA A N 1
ATOM 830 C CA . ALA A 1 104 ? 10.913 -4.133 -5.817 1.00 69.00 104 ALA A CA 1
ATOM 831 C C . ALA A 1 104 ? 11.763 -3.437 -6.886 1.00 69.00 104 ALA A C 1
ATOM 833 O O . ALA A 1 104 ? 11.766 -3.899 -8.020 1.00 69.00 104 ALA A O 1
ATOM 834 N N . LYS A 1 105 ? 12.537 -2.395 -6.537 1.00 71.88 105 LYS A N 1
ATOM 835 C CA . LYS A 1 105 ? 13.409 -1.698 -7.495 1.00 71.88 105 LYS A CA 1
ATOM 836 C C . LYS A 1 105 ? 14.389 -2.666 -8.138 1.00 71.88 105 LYS A C 1
ATOM 838 O O . LYS A 1 105 ? 14.435 -2.777 -9.357 1.00 71.88 105 LYS A O 1
ATOM 843 N N . GLU A 1 106 ? 15.155 -3.370 -7.313 1.00 71.88 106 GLU A N 1
ATOM 844 C CA . GLU A 1 106 ? 16.198 -4.292 -7.764 1.00 71.88 106 GLU A CA 1
ATOM 845 C C . GLU A 1 106 ? 15.596 -5.493 -8.497 1.00 71.88 106 GLU A C 1
ATOM 847 O O . GLU A 1 106 ? 16.090 -5.887 -9.554 1.00 71.88 106 GLU A O 1
ATOM 852 N N . HIS A 1 107 ? 14.479 -6.024 -7.990 1.00 72.44 107 HIS A N 1
ATOM 853 C CA . HIS A 1 107 ? 13.776 -7.137 -8.622 1.00 72.44 107 HIS A CA 1
ATOM 854 C C . HIS A 1 107 ? 13.245 -6.761 -10.012 1.00 72.44 107 HIS A C 1
ATOM 856 O O . HIS A 1 107 ? 13.557 -7.428 -10.999 1.00 72.44 107 HIS A O 1
ATOM 862 N N . ILE A 1 108 ? 12.509 -5.652 -10.109 1.00 68.06 108 ILE A N 1
ATOM 863 C CA . ILE A 1 108 ? 11.939 -5.156 -11.363 1.00 68.06 108 ILE A CA 1
ATOM 864 C C . ILE A 1 108 ? 13.061 -4.798 -12.342 1.00 68.06 108 ILE A C 1
ATOM 866 O O . ILE A 1 108 ? 12.980 -5.184 -13.503 1.00 68.06 108 ILE A O 1
ATOM 870 N N . LEU A 1 109 ? 14.140 -4.148 -11.887 1.00 69.44 109 LEU A N 1
ATOM 871 C CA . LEU A 1 109 ? 15.326 -3.886 -12.710 1.00 69.44 109 LEU A CA 1
ATOM 872 C C . LEU A 1 109 ? 15.910 -5.176 -13.296 1.00 69.44 109 LEU A C 1
ATOM 874 O O . LEU A 1 109 ? 16.221 -5.204 -14.482 1.00 69.44 109 LEU A O 1
ATOM 878 N N . SER A 1 110 ? 16.036 -6.240 -12.500 1.00 70.62 110 SER A N 1
ATOM 879 C CA . SER A 1 110 ? 16.609 -7.510 -12.964 1.00 70.62 110 SER A CA 1
ATOM 880 C C . SER A 1 110 ? 15.741 -8.202 -14.023 1.00 70.62 110 SER A C 1
ATOM 882 O O . SER A 1 110 ? 16.257 -8.715 -15.014 1.00 70.62 110 SER A O 1
ATOM 884 N N . ILE A 1 111 ? 14.415 -8.169 -13.863 1.00 69.69 111 ILE A N 1
ATOM 885 C CA . ILE A 1 111 ? 13.471 -8.767 -14.817 1.00 69.69 111 ILE A CA 1
ATOM 886 C C . ILE A 1 111 ? 13.421 -7.938 -16.095 1.00 69.69 111 ILE A C 1
ATOM 888 O O . ILE A 1 111 ? 13.549 -8.4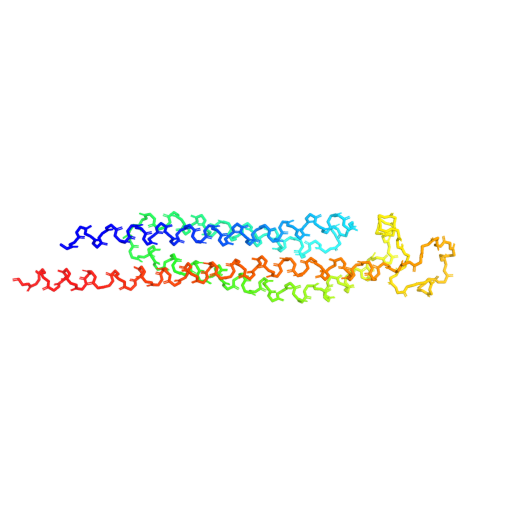70 -17.195 1.00 69.69 111 ILE A O 1
ATOM 892 N N . ILE A 1 112 ? 13.305 -6.619 -15.951 1.00 65.31 112 ILE A N 1
ATOM 893 C CA . ILE A 1 112 ? 13.290 -5.687 -17.072 1.00 65.31 112 ILE A CA 1
ATOM 894 C C . ILE A 1 112 ? 14.601 -5.772 -17.846 1.00 65.31 112 ILE A C 1
ATOM 896 O O . ILE A 1 112 ? 14.546 -5.793 -19.062 1.00 65.31 112 ILE A O 1
ATOM 900 N 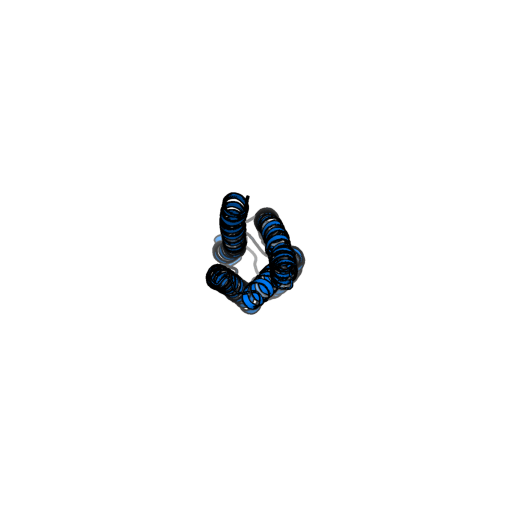N . GLN A 1 113 ? 15.771 -5.892 -17.219 1.00 66.44 113 GLN A N 1
ATOM 901 C CA . GLN A 1 113 ? 17.025 -6.089 -17.959 1.00 66.44 113 GLN A CA 1
ATOM 902 C C . GLN A 1 113 ? 16.990 -7.344 -18.837 1.00 66.44 113 GLN A C 1
ATOM 904 O O . GLN A 1 113 ? 17.422 -7.288 -19.987 1.00 66.44 113 GLN A O 1
ATOM 909 N N . ASN A 1 114 ? 16.420 -8.439 -18.331 1.00 65.62 114 ASN A N 1
ATOM 910 C CA . ASN A 1 114 ? 16.301 -9.697 -19.065 1.00 65.62 114 ASN A CA 1
ATOM 911 C C . ASN A 1 114 ? 15.270 -9.632 -20.215 1.00 65.62 114 ASN A C 1
ATOM 913 O O . ASN A 1 114 ? 15.503 -10.225 -21.270 1.00 65.62 114 ASN A O 1
ATOM 917 N N . ASP A 1 115 ? 14.177 -8.873 -20.059 1.00 61.97 115 ASP A N 1
ATOM 918 C CA . ASP A 1 115 ? 13.087 -8.771 -21.049 1.00 61.97 115 ASP A CA 1
ATOM 919 C C . ASP A 1 115 ? 13.155 -7.531 -21.973 1.00 61.97 115 ASP A C 1
ATOM 921 O O . ASP A 1 115 ? 12.667 -7.558 -23.110 1.00 61.97 115 ASP A O 1
ATOM 925 N N . VAL A 1 116 ? 13.794 -6.434 -21.551 1.00 54.19 116 VAL A N 1
ATOM 926 C CA . VAL A 1 116 ? 14.018 -5.200 -22.342 1.00 54.19 116 VAL A CA 1
ATOM 927 C C . VAL A 1 116 ? 15.034 -5.397 -23.451 1.00 54.19 116 VAL A C 1
ATOM 929 O O . VAL A 1 116 ? 14.949 -4.699 -24.463 1.00 54.19 116 VAL A O 1
ATOM 932 N N . LEU A 1 117 ? 15.855 -6.450 -23.376 1.00 53.53 117 LEU A N 1
ATOM 933 C CA . LEU A 1 117 ? 16.576 -6.981 -24.539 1.00 53.53 117 LEU A CA 1
ATOM 934 C C . LEU A 1 117 ? 15.648 -7.250 -25.745 1.00 53.53 117 LEU A C 1
ATOM 936 O O . LEU A 1 117 ? 16.126 -7.348 -26.874 1.00 53.53 117 LEU A O 1
ATOM 940 N N . ARG A 1 118 ? 14.322 -7.343 -25.544 1.00 52.62 118 ARG A N 1
ATOM 941 C CA . ARG A 1 118 ? 13.338 -7.646 -26.595 1.00 52.62 118 ARG A CA 1
ATOM 942 C C . ARG A 1 118 ? 12.262 -6.585 -26.834 1.00 52.62 118 ARG A C 1
ATOM 944 O O . ARG A 1 118 ? 11.582 -6.654 -27.861 1.00 52.62 118 ARG A O 1
ATOM 951 N N . THR A 1 119 ? 12.060 -5.600 -25.957 1.00 57.97 119 THR A N 1
ATOM 952 C CA . THR A 1 119 ? 10.900 -4.691 -26.070 1.00 57.97 119 THR A CA 1
ATOM 953 C C . THR A 1 119 ? 11.233 -3.354 -26.740 1.00 57.97 119 THR A C 1
ATOM 955 O O . THR A 1 119 ? 11.456 -2.331 -26.098 1.00 57.97 119 THR A O 1
ATOM 958 N N . GLN A 1 120 ? 11.090 -3.317 -28.073 1.00 62.94 120 GLN A N 1
ATOM 959 C CA . GLN A 1 120 ? 11.078 -2.075 -28.873 1.00 62.94 120 GLN A CA 1
ATOM 960 C C . GLN A 1 120 ? 10.062 -1.022 -28.373 1.00 62.94 120 GLN A C 1
ATOM 962 O O . GLN A 1 120 ? 10.172 0.154 -28.715 1.00 62.94 120 GLN A O 1
ATOM 967 N N . LYS A 1 121 ? 9.053 -1.429 -27.587 1.00 64.38 121 LYS A N 1
ATOM 968 C CA . LYS A 1 121 ? 8.034 -0.536 -27.014 1.00 64.38 121 LYS A CA 1
ATOM 969 C C . LYS A 1 121 ? 8.623 0.479 -26.029 1.00 64.38 121 LYS A C 1
ATOM 971 O O . LYS A 1 121 ? 8.270 1.650 -26.126 1.00 64.38 121 LYS A O 1
ATOM 976 N N . LEU A 1 122 ? 9.530 0.061 -25.140 1.00 68.31 122 LEU A N 1
ATOM 977 C CA . LEU A 1 122 ? 10.145 0.948 -24.144 1.00 68.31 122 LEU A CA 1
ATOM 978 C C . LEU A 1 122 ? 10.997 2.030 -24.826 1.00 68.31 122 LEU A C 1
ATOM 980 O O . LEU A 1 122 ? 10.858 3.216 -24.531 1.00 68.31 122 LEU A O 1
ATOM 984 N N . GLN A 1 123 ? 11.809 1.606 -25.801 1.00 69.94 123 GLN A N 1
ATOM 985 C CA . GLN A 1 123 ? 12.685 2.470 -26.597 1.00 69.94 123 GLN A CA 1
ATOM 986 C C . GLN A 1 123 ? 11.890 3.502 -27.406 1.00 69.94 123 GLN A C 1
ATOM 988 O O . GLN A 1 123 ? 12.184 4.694 -27.356 1.00 69.94 123 GLN A O 1
ATOM 993 N N . LYS A 1 124 ? 10.832 3.063 -28.107 1.00 71.00 124 LYS A N 1
ATOM 994 C CA . LYS A 1 124 ? 9.973 3.952 -28.908 1.00 71.00 124 LYS A CA 1
ATOM 995 C C . LYS A 1 124 ? 9.188 4.943 -28.050 1.00 71.00 124 LYS A C 1
ATOM 997 O O . LYS A 1 124 ? 9.034 6.090 -28.454 1.00 71.00 124 LYS A O 1
ATOM 1002 N N . ARG A 1 125 ? 8.678 4.515 -26.891 1.00 72.06 125 ARG A N 1
ATOM 1003 C CA . ARG A 1 125 ? 7.819 5.353 -26.041 1.00 72.06 125 ARG A CA 1
ATOM 1004 C C . ARG A 1 125 ? 8.603 6.409 -25.270 1.00 72.06 125 ARG A C 1
ATOM 1006 O O . ARG A 1 125 ? 8.121 7.526 -25.136 1.00 72.06 125 ARG A O 1
ATOM 1013 N N . ASN A 1 126 ? 9.807 6.070 -24.812 1.00 73.62 126 ASN A N 1
ATOM 1014 C CA . ASN A 1 126 ? 10.615 6.963 -23.983 1.00 73.62 126 ASN A CA 1
ATOM 1015 C C . ASN A 1 126 ? 11.807 7.587 -24.721 1.00 73.62 126 ASN A C 1
ATOM 1017 O O . ASN A 1 126 ? 12.622 8.249 -24.085 1.00 73.62 126 ASN A O 1
ATOM 1021 N N . SER A 1 127 ? 11.913 7.401 -26.046 1.00 75.69 127 SER A N 1
ATOM 1022 C CA . SER A 1 127 ? 13.005 7.956 -26.862 1.00 75.69 127 SER A CA 1
ATOM 1023 C C . SER A 1 127 ? 14.390 7.638 -26.278 1.00 75.69 127 SER A C 1
ATOM 1025 O O . SER A 1 127 ? 15.245 8.512 -26.157 1.00 75.69 127 SER A O 1
ATOM 1027 N N . CYS A 1 128 ? 14.581 6.383 -25.867 1.00 75.19 128 CYS A N 1
ATOM 1028 C CA . CYS A 1 128 ? 15.807 5.886 -25.243 1.00 75.19 128 CYS A CA 1
ATOM 1029 C C . CYS A 1 128 ? 16.402 4.739 -26.065 1.00 75.19 128 CYS A C 1
ATOM 1031 O O . CYS A 1 128 ? 15.682 4.059 -26.802 1.00 75.19 128 CYS A O 1
ATOM 1033 N N . CYS A 1 129 ? 17.710 4.508 -25.939 1.00 74.19 129 CYS A N 1
ATOM 1034 C CA . CYS A 1 129 ? 18.394 3.418 -26.629 1.00 74.19 129 CYS A CA 1
ATOM 1035 C C . CYS A 1 129 ? 19.179 2.534 -25.670 1.00 74.19 129 CYS A C 1
ATOM 1037 O O . CYS A 1 129 ? 19.982 3.042 -24.887 1.00 74.19 129 CYS A O 1
ATOM 1039 N N . ASN A 1 130 ? 18.993 1.215 -25.819 1.00 73.06 130 ASN A N 1
ATOM 1040 C CA . ASN A 1 130 ? 19.674 0.167 -25.059 1.00 73.06 130 ASN A CA 1
ATOM 1041 C C . ASN A 1 130 ? 19.578 0.363 -23.537 1.00 73.06 130 ASN A C 1
ATOM 1043 O O . ASN A 1 130 ? 19.020 1.341 -23.044 1.00 73.06 130 ASN A O 1
ATOM 1047 N N . TRP A 1 131 ? 20.049 -0.605 -22.757 1.00 74.50 131 TRP A N 1
ATOM 1048 C CA . TRP A 1 131 ? 19.911 -0.514 -21.306 1.00 74.50 131 TRP A CA 1
ATOM 1049 C C . TRP A 1 131 ? 21.044 0.309 -20.679 1.00 74.50 131 TRP A C 1
ATOM 1051 O O . TRP A 1 131 ? 20.761 1.279 -19.980 1.00 74.50 131 TRP A O 1
ATOM 1061 N N . ASN A 1 132 ? 22.298 -0.015 -21.011 1.00 71.88 132 ASN A N 1
ATOM 1062 C CA . ASN A 1 132 ? 23.515 0.649 -20.534 1.00 71.88 132 ASN A CA 1
ATOM 1063 C C . ASN A 1 132 ? 24.221 1.491 -21.615 1.00 71.88 132 ASN A C 1
ATOM 1065 O O . ASN A 1 132 ? 25.270 2.073 -21.347 1.00 71.88 132 ASN A O 1
ATOM 1069 N N . GLY A 1 133 ? 23.665 1.578 -22.831 1.00 63.78 133 GLY A N 1
ATOM 1070 C CA . GLY A 1 133 ? 24.162 2.452 -23.899 1.00 63.78 133 GLY A CA 1
ATOM 1071 C C . GLY A 1 133 ? 24.445 1.755 -25.236 1.00 63.78 133 GLY A C 1
ATOM 1072 O O . GLY A 1 133 ? 24.105 0.585 -25.433 1.00 63.78 133 GLY A O 1
ATOM 1073 N N . PRO A 1 134 ? 25.045 2.469 -26.205 1.00 57.72 134 PRO A N 1
ATOM 1074 C CA . PRO A 1 134 ? 25.173 2.011 -27.593 1.00 57.72 134 PRO A CA 1
ATOM 1075 C C . PRO A 1 134 ? 26.017 0.736 -27.771 1.00 57.72 134 PRO A C 1
ATOM 1077 O O . PRO A 1 134 ? 25.873 0.060 -28.784 1.00 57.72 134 PRO A O 1
ATOM 1080 N N . ASN A 1 135 ? 26.835 0.364 -26.781 1.00 56.97 135 ASN A N 1
ATOM 1081 C CA . ASN A 1 135 ? 27.733 -0.793 -26.851 1.00 56.97 135 ASN A CA 1
ATOM 1082 C C . ASN A 1 135 ? 27.106 -2.124 -26.394 1.00 56.97 135 ASN A C 1
ATOM 1084 O O . ASN A 1 135 ? 27.744 -3.161 -26.551 1.00 56.97 135 ASN A O 1
ATOM 1088 N N . ASP A 1 136 ? 25.876 -2.129 -25.868 1.00 55.06 136 ASP A N 1
ATOM 1089 C CA . ASP A 1 136 ? 25.230 -3.370 -25.402 1.00 55.06 136 ASP A CA 1
ATOM 1090 C C . ASP A 1 136 ? 24.835 -4.319 -26.553 1.00 55.06 136 ASP A C 1
ATOM 1092 O O . ASP A 1 136 ? 24.576 -5.499 -26.322 1.00 55.06 136 ASP A O 1
ATOM 1096 N N . TYR A 1 137 ? 24.796 -3.832 -27.802 1.00 55.38 137 TYR A N 1
ATOM 1097 C CA . TYR A 1 137 ? 24.399 -4.629 -28.965 1.00 55.38 137 TYR A CA 1
ATOM 1098 C C . TYR A 1 137 ? 25.281 -4.322 -30.171 1.00 55.38 137 TYR A C 1
ATOM 1100 O O . TYR A 1 137 ? 25.143 -3.282 -30.809 1.00 55.38 137 TYR A O 1
ATOM 1108 N N . PHE A 1 138 ? 26.094 -5.297 -30.576 1.00 48.28 138 PHE A N 1
ATOM 1109 C CA . PHE A 1 138 ? 26.905 -5.273 -31.803 1.00 48.28 138 PHE A CA 1
ATOM 1110 C C . PHE A 1 138 ? 26.093 -5.207 -33.124 1.00 48.28 138 PHE A C 1
ATOM 1112 O O . PHE A 1 138 ? 26.652 -5.417 -34.197 1.00 48.28 138 PHE A O 1
ATOM 1119 N N . GLY A 1 139 ? 24.784 -4.924 -33.087 1.00 44.38 139 GLY A N 1
ATOM 1120 C CA . GLY A 1 139 ? 23.896 -5.039 -34.252 1.00 44.38 139 GLY A CA 1
ATOM 1121 C C . GLY A 1 139 ? 22.801 -3.985 -34.412 1.00 44.38 139 GLY A C 1
ATOM 1122 O O . GLY A 1 139 ? 22.067 -4.059 -35.393 1.00 44.38 139 GLY A O 1
ATOM 1123 N N . ILE A 1 140 ? 22.670 -3.000 -33.517 1.00 49.44 140 ILE A N 1
ATOM 1124 C CA . ILE A 1 140 ? 21.676 -1.920 -33.679 1.00 49.44 140 ILE A CA 1
ATOM 1125 C C . ILE A 1 140 ? 22.418 -0.602 -33.899 1.00 49.44 140 ILE A C 1
ATOM 1127 O O . ILE A 1 140 ? 22.467 0.285 -33.052 1.00 49.44 140 ILE A O 1
ATOM 1131 N N . ILE A 1 141 ? 23.032 -0.497 -35.075 1.00 45.69 141 ILE A N 1
ATOM 1132 C CA . ILE A 1 141 ? 23.535 0.767 -35.610 1.00 45.69 141 ILE A CA 1
ATOM 1133 C C . ILE A 1 141 ? 22.307 1.614 -35.965 1.00 45.69 141 ILE A C 1
ATOM 1135 O O . ILE A 1 141 ? 21.594 1.289 -36.913 1.00 45.69 141 ILE A O 1
ATOM 1139 N N . GLY A 1 142 ? 22.050 2.691 -35.214 1.00 49.97 142 GLY A N 1
ATOM 1140 C CA . GLY A 1 142 ? 21.105 3.724 -35.657 1.00 49.97 142 GLY A CA 1
ATOM 1141 C C . GLY A 1 142 ? 20.248 4.433 -34.610 1.00 49.97 142 GLY A C 1
ATOM 1142 O O . GLY A 1 142 ? 19.206 4.972 -34.982 1.00 49.97 142 GLY A O 1
ATOM 1143 N N . SER A 1 143 ? 20.608 4.473 -33.325 1.00 52.78 143 SER A N 1
ATOM 1144 C CA . SER A 1 143 ? 19.797 5.239 -32.372 1.00 52.78 143 SER A CA 1
ATOM 1145 C C . SER A 1 143 ? 20.153 6.722 -32.359 1.00 52.78 143 SER A C 1
ATOM 1147 O O . SER A 1 143 ? 21.218 7.125 -31.906 1.00 52.78 143 SER A O 1
ATOM 1149 N N . LYS A 1 144 ? 19.197 7.538 -32.793 1.00 55.44 144 LYS A N 1
ATOM 1150 C CA . LYS A 1 144 ? 19.206 9.008 -32.795 1.00 55.44 144 LYS A CA 1
ATOM 1151 C C . LYS A 1 144 ? 19.052 9.638 -31.392 1.00 55.44 144 LYS A C 1
ATOM 1153 O O . LYS A 1 144 ? 18.703 10.809 -31.294 1.00 55.44 144 LYS A O 1
ATOM 1158 N N . TYR A 1 145 ? 19.210 8.844 -30.333 1.00 59.22 145 TYR A N 1
ATOM 1159 C CA . TYR A 1 145 ? 18.847 9.183 -28.958 1.00 59.22 145 TYR A CA 1
ATOM 1160 C C . TYR A 1 145 ? 20.069 9.044 -28.046 1.00 59.22 145 TYR A C 1
ATOM 1162 O O . TYR A 1 145 ? 20.634 7.956 -27.961 1.00 59.22 145 TYR A O 1
ATOM 1170 N N . ASP A 1 146 ? 20.435 10.125 -27.352 1.00 63.53 146 ASP A N 1
ATOM 1171 C CA . ASP A 1 146 ? 21.607 10.183 -26.459 1.00 63.53 146 ASP A CA 1
ATOM 1172 C C . ASP A 1 146 ? 21.390 9.483 -25.105 1.00 63.53 146 ASP A C 1
ATOM 1174 O O . ASP A 1 146 ? 22.342 9.267 -24.359 1.00 63.53 146 ASP A O 1
ATOM 1178 N N . ARG A 1 147 ? 20.143 9.125 -24.761 1.00 74.19 147 ARG A N 1
ATOM 1179 C CA . ARG A 1 147 ? 19.766 8.678 -23.412 1.00 74.19 147 ARG A CA 1
ATOM 1180 C C . ARG A 1 147 ? 19.566 7.164 -23.314 1.00 74.19 147 ARG A C 1
ATOM 1182 O O . ARG A 1 147 ? 18.880 6.571 -24.153 1.00 74.19 147 ARG A O 1
ATOM 1189 N N . THR A 1 148 ? 20.107 6.544 -22.263 1.00 78.50 148 THR A N 1
ATOM 1190 C CA . THR A 1 148 ? 19.959 5.099 -22.020 1.00 78.50 148 THR A CA 1
ATOM 1191 C C . THR A 1 148 ? 18.606 4.775 -21.386 1.00 78.50 148 THR A C 1
ATOM 1193 O O . THR A 1 148 ? 18.059 5.551 -20.597 1.00 78.50 148 THR A O 1
ATOM 1196 N N . CYS A 1 149 ? 18.022 3.625 -21.724 1.00 76.56 149 CYS A N 1
ATOM 1197 C CA . CYS A 1 149 ? 16.739 3.223 -21.148 1.00 76.56 149 CYS A CA 1
ATOM 1198 C C . CYS A 1 149 ? 16.839 2.880 -19.655 1.00 76.56 149 CYS A C 1
ATOM 1200 O O . CYS A 1 149 ? 15.850 3.054 -18.943 1.00 76.56 149 CYS A O 1
ATOM 1202 N N . GLY A 1 150 ? 18.012 2.453 -19.172 1.00 76.81 150 GLY A N 1
ATOM 1203 C CA . GLY A 1 150 ? 18.262 2.239 -17.747 1.00 76.81 150 GLY A CA 1
ATOM 1204 C C . GLY A 1 150 ? 18.233 3.539 -16.939 1.00 76.81 150 GLY A C 1
ATOM 1205 O O . GLY A 1 150 ? 17.627 3.580 -15.871 1.00 76.81 150 GLY A O 1
ATOM 1206 N N . GLU A 1 151 ? 18.810 4.629 -17.458 1.00 77.69 151 GLU A N 1
ATOM 1207 C CA . GLU A 1 151 ? 18.734 5.955 -16.821 1.00 77.69 151 GLU A CA 1
ATOM 1208 C C . GLU A 1 151 ? 17.311 6.495 -16.781 1.00 77.69 151 GLU A C 1
ATOM 1210 O O . GLU A 1 151 ? 16.859 6.974 -15.741 1.00 77.69 151 GLU A O 1
ATOM 1215 N N . VAL A 1 152 ? 16.604 6.391 -17.909 1.00 77.44 152 VAL A N 1
ATOM 1216 C CA . VAL A 1 152 ? 15.197 6.773 -18.012 1.00 77.44 152 VAL A CA 1
ATOM 1217 C C . VAL A 1 152 ? 14.394 6.014 -16.966 1.00 77.44 152 VAL A C 1
ATOM 1219 O O . VAL A 1 152 ? 13.724 6.645 -16.160 1.00 77.44 152 VAL A O 1
ATOM 1222 N N . PHE A 1 153 ? 14.517 4.685 -16.916 1.00 77.69 153 PHE A N 1
ATOM 1223 C CA . PHE A 1 153 ? 13.819 3.860 -15.936 1.00 77.69 153 PHE A CA 1
ATOM 1224 C C . PHE A 1 153 ? 14.172 4.233 -14.489 1.00 77.69 153 PHE A C 1
ATOM 1226 O O . PHE A 1 153 ? 13.269 4.333 -13.664 1.00 77.69 153 PHE A O 1
ATOM 1233 N N . ASN A 1 154 ? 15.447 4.476 -14.173 1.00 77.94 154 ASN A N 1
ATOM 1234 C CA . ASN A 1 154 ? 15.880 4.828 -12.819 1.00 77.94 154 ASN A CA 1
ATOM 1235 C C . ASN A 1 154 ? 15.321 6.172 -12.345 1.0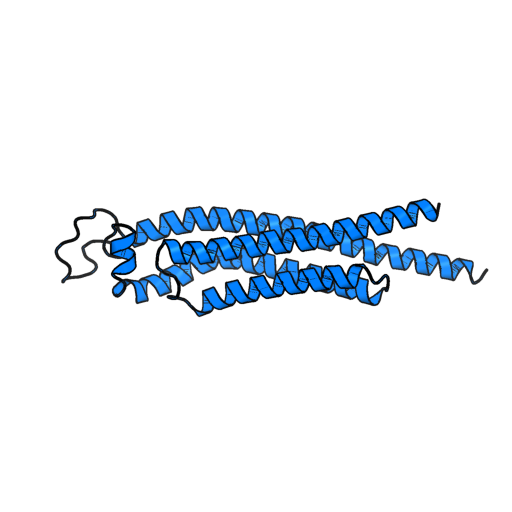0 77.94 154 ASN A C 1
ATOM 1237 O O . ASN A 1 154 ? 14.760 6.232 -11.256 1.00 77.94 154 ASN A O 1
ATOM 1241 N N . GLU A 1 155 ? 15.415 7.231 -13.156 1.00 77.31 155 GLU A N 1
ATOM 1242 C CA . GLU A 1 155 ? 14.855 8.547 -12.806 1.00 77.31 155 GLU A CA 1
ATOM 1243 C C . GLU A 1 155 ? 13.348 8.443 -12.528 1.00 77.31 155 GLU A C 1
ATOM 1245 O O . GLU A 1 155 ? 12.807 9.003 -11.568 1.00 77.31 155 GLU A O 1
ATOM 1250 N N . TYR A 1 156 ? 12.678 7.674 -13.377 1.00 73.06 156 TYR A N 1
ATOM 1251 C CA . TYR A 1 156 ? 11.254 7.422 -13.319 1.00 73.06 156 TYR A CA 1
ATOM 1252 C C . TYR A 1 156 ? 10.855 6.615 -12.077 1.00 73.06 156 TYR A C 1
ATOM 1254 O O . TYR A 1 156 ? 9.978 7.040 -11.315 1.00 73.06 156 TYR A O 1
ATOM 1262 N N . TYR A 1 157 ? 11.550 5.507 -11.818 1.00 74.19 157 TYR A N 1
ATOM 1263 C CA . TYR A 1 157 ? 11.334 4.673 -10.646 1.00 74.19 157 TYR A CA 1
ATOM 1264 C C . TYR A 1 157 ? 11.630 5.442 -9.358 1.00 74.19 157 TYR A C 1
ATOM 1266 O O . TYR A 1 157 ? 10.818 5.395 -8.446 1.00 74.19 157 TYR A O 1
ATOM 1274 N N . ASP A 1 158 ? 12.720 6.206 -9.274 1.00 76.69 158 ASP A N 1
ATOM 1275 C CA . ASP A 1 158 ? 13.110 6.913 -8.047 1.00 76.69 158 ASP A CA 1
ATOM 1276 C C . ASP A 1 158 ? 12.105 8.002 -7.656 1.00 76.69 158 ASP A C 1
ATOM 1278 O O . ASP A 1 158 ? 11.686 8.094 -6.497 1.00 76.69 158 ASP A O 1
ATOM 1282 N N . ARG A 1 159 ? 11.614 8.775 -8.629 1.00 73.75 159 ARG A N 1
ATOM 1283 C CA . ARG A 1 159 ? 10.589 9.797 -8.377 1.00 73.75 159 ARG A CA 1
ATOM 1284 C C . ARG A 1 159 ? 9.261 9.188 -7.911 1.00 73.75 159 ARG A C 1
ATOM 1286 O O . ARG A 1 159 ? 8.533 9.793 -7.117 1.00 73.75 159 ARG A O 1
ATOM 1293 N N . LYS A 1 160 ? 8.919 7.993 -8.398 1.00 72.94 160 LYS A N 1
ATOM 1294 C CA . LYS A 1 160 ? 7.662 7.313 -8.052 1.00 72.94 160 LYS A CA 1
ATOM 1295 C C . LYS A 1 160 ? 7.767 6.439 -6.815 1.00 72.94 160 LYS A C 1
ATOM 1297 O O . LYS A 1 160 ? 6.837 6.462 -6.019 1.00 72.94 160 LYS A O 1
ATOM 1302 N N . ALA A 1 161 ? 8.898 5.789 -6.577 1.00 70.69 161 ALA A N 1
ATOM 1303 C CA . ALA A 1 161 ? 9.220 5.147 -5.312 1.00 70.69 161 ALA A CA 1
ATOM 1304 C C . ALA A 1 161 ? 9.130 6.163 -4.170 1.00 70.69 161 ALA A C 1
ATOM 1306 O O . ALA A 1 161 ? 8.527 5.865 -3.144 1.00 70.69 161 ALA A O 1
ATOM 1307 N N . ALA A 1 162 ? 9.592 7.402 -4.378 1.00 75.19 162 ALA A N 1
ATOM 1308 C CA . ALA A 1 162 ? 9.394 8.489 -3.421 1.00 75.19 162 ALA A CA 1
ATOM 1309 C C . ALA A 1 162 ? 7.902 8.807 -3.191 1.00 75.19 162 ALA A C 1
ATOM 1311 O O . ALA A 1 162 ? 7.460 8.921 -2.054 1.00 75.19 162 ALA A O 1
ATOM 1312 N N . THR A 1 163 ? 7.090 8.887 -4.249 1.00 80.69 163 THR A N 1
ATOM 1313 C CA . THR A 1 163 ? 5.650 9.187 -4.113 1.00 80.69 163 THR A CA 1
ATOM 1314 C C . THR A 1 163 ? 4.889 8.042 -3.424 1.00 80.69 163 THR A C 1
ATOM 1316 O O . THR A 1 163 ? 4.133 8.273 -2.482 1.00 80.69 163 THR A O 1
ATOM 1319 N N . ASN A 1 164 ? 5.126 6.798 -3.844 1.00 81.88 164 ASN A N 1
ATOM 1320 C CA . ASN A 1 164 ? 4.497 5.603 -3.285 1.00 81.88 164 ASN A CA 1
ATOM 1321 C C . ASN A 1 164 ? 4.917 5.358 -1.836 1.00 81.88 164 ASN A C 1
ATOM 1323 O O . ASN A 1 164 ? 4.069 5.043 -1.007 1.00 81.88 164 ASN A O 1
ATOM 1327 N N . SER A 1 165 ? 6.202 5.530 -1.511 1.00 83.25 165 SER A N 1
ATOM 1328 C CA . SER A 1 165 ? 6.688 5.392 -0.134 1.00 83.25 165 SER A CA 1
ATOM 1329 C C . SER A 1 165 ? 6.052 6.433 0.786 1.00 83.25 165 SER A C 1
ATOM 1331 O O . SER A 1 165 ? 5.638 6.078 1.885 1.00 83.25 165 SER A O 1
ATOM 1333 N N . ILE A 1 166 ? 5.858 7.678 0.330 1.00 87.62 166 ILE A N 1
ATOM 1334 C CA . ILE A 1 166 ? 5.114 8.695 1.090 1.00 87.62 166 ILE A CA 1
ATOM 1335 C C . ILE A 1 166 ? 3.666 8.250 1.330 1.00 87.62 166 ILE A C 1
ATOM 1337 O O . ILE A 1 166 ? 3.190 8.304 2.463 1.00 87.62 166 ILE A O 1
ATOM 1341 N N . MET A 1 167 ? 2.962 7.777 0.297 1.00 89.31 167 MET A N 1
ATOM 1342 C CA . MET A 1 167 ? 1.574 7.316 0.441 1.00 89.31 167 MET A CA 1
ATOM 1343 C C . MET A 1 167 ? 1.465 6.111 1.383 1.00 89.31 167 MET A C 1
ATOM 1345 O O . MET A 1 167 ? 0.608 6.090 2.266 1.00 89.31 167 MET A O 1
ATOM 1349 N N . LEU A 1 168 ? 2.364 5.135 1.259 1.00 89.50 168 LEU A N 1
ATOM 1350 C CA . LEU A 1 168 ? 2.416 3.973 2.145 1.00 89.50 168 LEU A CA 1
ATOM 1351 C C . LEU A 1 168 ? 2.777 4.362 3.584 1.00 89.50 168 LEU A C 1
ATOM 1353 O O . LEU A 1 168 ? 2.187 3.820 4.513 1.00 89.50 168 LEU A O 1
ATOM 1357 N N . ALA A 1 169 ? 3.663 5.340 3.788 1.00 90.06 169 ALA A N 1
ATOM 1358 C CA . ALA A 1 169 ? 3.978 5.871 5.114 1.00 90.06 169 ALA A CA 1
ATOM 1359 C C . ALA A 1 169 ? 2.770 6.577 5.754 1.00 90.06 169 ALA A C 1
ATOM 1361 O O . ALA A 1 169 ? 2.482 6.364 6.933 1.00 90.06 169 ALA A O 1
ATOM 1362 N N . ILE A 1 170 ? 2.016 7.365 4.978 1.00 92.38 170 ILE A N 1
ATOM 1363 C CA . ILE A 1 170 ? 0.761 7.983 5.434 1.00 92.38 170 ILE A CA 1
ATOM 1364 C C . ILE A 1 170 ? -0.259 6.899 5.799 1.00 92.38 170 ILE A C 1
ATOM 1366 O O . ILE A 1 170 ? -0.862 6.958 6.869 1.00 92.38 170 ILE A O 1
ATOM 1370 N N . SER A 1 171 ? -0.427 5.884 4.947 1.00 92.94 171 SER A N 1
ATOM 1371 C CA . SER A 1 171 ? -1.316 4.750 5.218 1.00 92.94 171 SER A CA 1
ATOM 1372 C C . SER A 1 171 ? -0.918 4.015 6.504 1.00 92.94 171 SER A C 1
ATOM 1374 O O . SER A 1 171 ? -1.776 3.763 7.351 1.00 92.94 171 SER A O 1
ATOM 1376 N N . ALA A 1 172 ? 0.378 3.758 6.710 1.00 91.81 172 ALA A N 1
ATOM 1377 C CA . ALA A 1 172 ? 0.898 3.117 7.915 1.00 91.81 172 ALA A CA 1
ATOM 1378 C C . ALA A 1 172 ? 0.606 3.953 9.165 1.00 91.81 172 ALA A C 1
ATOM 1380 O O . ALA A 1 172 ? 0.126 3.423 10.164 1.00 91.81 172 ALA A O 1
ATOM 1381 N N . PHE A 1 173 ? 0.824 5.269 9.099 1.00 94.81 173 PHE A N 1
ATOM 1382 C CA . PHE A 1 173 ? 0.539 6.179 10.205 1.00 94.81 173 PHE A CA 1
ATOM 1383 C C . PHE A 1 173 ? -0.950 6.182 10.581 1.00 94.81 173 PHE A C 1
ATOM 1385 O O . PHE A 1 173 ? -1.298 6.018 11.752 1.00 94.81 173 PHE A O 1
ATOM 1392 N N . ILE A 1 174 ? -1.841 6.300 9.593 1.00 92.81 174 ILE A N 1
ATOM 1393 C CA . ILE A 1 174 ? -3.293 6.254 9.815 1.00 92.81 174 ILE A CA 1
ATOM 1394 C C . ILE A 1 174 ? -3.706 4.882 10.376 1.00 92.81 174 ILE A C 1
ATOM 1396 O O . ILE A 1 174 ? -4.510 4.806 11.309 1.00 92.81 174 ILE A O 1
ATOM 1400 N N . SER A 1 175 ? -3.123 3.796 9.862 1.00 91.62 175 SER A N 1
ATOM 1401 C CA . SER A 1 175 ? -3.379 2.438 10.346 1.00 91.62 175 SER A CA 1
ATOM 1402 C C . SER A 1 175 ? -2.901 2.239 11.788 1.00 91.62 175 SER A C 1
ATOM 1404 O O . SER A 1 175 ? -3.612 1.628 12.582 1.00 91.62 175 SER A O 1
ATOM 1406 N N . CYS A 1 176 ? -1.754 2.804 12.177 1.00 93.62 176 CYS A N 1
ATOM 1407 C CA . CYS A 1 176 ? -1.290 2.813 13.567 1.00 93.62 176 CYS A CA 1
ATOM 1408 C C . CYS A 1 176 ? -2.301 3.498 14.493 1.00 93.62 176 CYS A C 1
ATOM 1410 O O . CYS A 1 176 ? -2.637 2.957 15.546 1.00 93.62 176 CYS A O 1
ATOM 1412 N N . LEU A 1 177 ? -2.841 4.655 14.093 1.00 92.81 177 LEU A N 1
ATOM 1413 C CA . LEU A 1 177 ? -3.883 5.341 14.864 1.00 92.81 177 LEU A CA 1
ATOM 1414 C C . LEU A 1 177 ? -5.160 4.493 14.985 1.00 92.81 177 LEU A C 1
ATOM 1416 O O . LEU A 1 177 ? -5.782 4.465 16.050 1.00 92.81 177 LEU A O 1
ATOM 1420 N N . SER A 1 178 ? -5.539 3.769 13.926 1.00 89.94 178 SER A N 1
ATOM 1421 C CA . SER A 1 178 ? -6.659 2.818 13.965 1.00 89.94 178 SER A CA 1
ATOM 1422 C C . SER A 1 178 ? -6.410 1.684 14.967 1.00 89.94 178 SER A C 1
ATOM 1424 O O . SER A 1 178 ? -7.274 1.393 15.792 1.00 89.94 178 SER A O 1
ATOM 1426 N N . VAL A 1 179 ? -5.213 1.089 14.977 1.00 89.81 179 VAL A N 1
ATOM 1427 C CA . VAL A 1 179 ? -4.853 0.038 15.944 1.00 89.81 179 VAL A CA 1
ATOM 1428 C C . VAL A 1 179 ? -4.900 0.573 17.375 1.00 89.81 179 VAL A C 1
ATOM 1430 O O . VAL A 1 179 ? -5.554 -0.031 18.220 1.00 89.81 179 VAL A O 1
ATOM 1433 N N . ILE A 1 180 ? -4.293 1.734 17.647 1.00 90.00 180 ILE A N 1
ATOM 1434 C CA . ILE A 1 180 ? -4.293 2.352 18.985 1.00 90.00 180 ILE A CA 1
ATOM 1435 C C . ILE A 1 180 ? -5.726 2.604 19.467 1.00 90.00 180 ILE A C 1
ATOM 1437 O O . ILE A 1 180 ? -6.082 2.242 20.589 1.00 90.00 180 ILE A O 1
ATOM 1441 N N . THR A 1 181 ? -6.574 3.191 18.618 1.00 86.12 181 THR A N 1
ATOM 1442 C CA . THR A 1 181 ? -7.982 3.441 18.964 1.00 86.12 181 THR A CA 1
ATOM 1443 C C . THR A 1 181 ? -8.766 2.145 19.171 1.00 86.12 181 THR A C 1
ATOM 1445 O O . THR A 1 181 ? -9.563 2.069 20.106 1.00 86.12 181 THR A O 1
ATOM 1448 N N . SER A 1 182 ? -8.494 1.099 18.386 1.00 84.75 182 SER A N 1
ATOM 1449 C CA . SER A 1 182 ? -9.076 -0.234 18.578 1.00 84.75 182 SER A CA 1
ATOM 1450 C C . SER A 1 182 ? -8.657 -0.863 19.912 1.00 84.75 182 SER A C 1
ATOM 1452 O O . SER A 1 182 ? -9.493 -1.464 20.585 1.00 84.75 182 SER A O 1
ATOM 1454 N N . THR A 1 183 ? -7.401 -0.697 20.334 1.00 85.12 183 THR A N 1
ATOM 1455 C CA . THR A 1 183 ? -6.915 -1.165 21.643 1.00 85.12 183 THR A CA 1
ATOM 1456 C C . THR A 1 183 ? -7.623 -0.449 22.790 1.00 85.12 183 THR A C 1
ATOM 1458 O O . THR A 1 183 ? -8.051 -1.090 23.747 1.00 85.12 183 THR A O 1
ATOM 1461 N N . ILE A 1 184 ? -7.809 0.872 22.686 1.00 84.56 184 ILE A N 1
ATOM 1462 C CA . ILE A 1 184 ? -8.536 1.661 23.696 1.00 84.56 184 ILE A CA 1
ATOM 1463 C C . ILE A 1 184 ? -10.004 1.214 23.786 1.00 84.56 184 ILE A C 1
ATOM 1465 O O . ILE A 1 184 ? -10.557 1.113 24.882 1.00 84.56 184 ILE A O 1
ATOM 1469 N N . LEU A 1 185 ? -10.643 0.928 22.646 1.00 78.62 185 LEU A N 1
ATOM 1470 C CA . LEU A 1 185 ? -12.015 0.408 22.596 1.00 78.62 185 LEU A CA 1
ATOM 1471 C C . LEU A 1 185 ? -12.141 -0.978 23.238 1.00 78.62 185 LEU A C 1
ATOM 1473 O O . LEU A 1 185 ? -13.165 -1.261 23.858 1.00 78.62 185 LEU A O 1
ATOM 1477 N N . TYR A 1 186 ? -11.120 -1.822 23.090 1.00 76.75 186 TYR A N 1
ATOM 1478 C CA . TYR A 1 186 ? -11.061 -3.132 23.729 1.00 76.75 186 TYR A CA 1
ATOM 1479 C C . TYR A 1 186 ? -10.886 -3.007 25.252 1.00 76.75 186 TYR A C 1
ATOM 1481 O O . TYR A 1 186 ? -11.711 -3.519 26.003 1.00 76.75 186 TYR A O 1
ATOM 1489 N N . ALA A 1 187 ? -9.887 -2.247 25.712 1.00 76.94 187 ALA A N 1
ATOM 1490 C CA . ALA A 1 187 ? -9.561 -2.112 27.136 1.00 76.94 187 ALA A CA 1
ATOM 1491 C C . ALA A 1 187 ? -10.688 -1.475 27.975 1.00 76.94 187 ALA A C 1
ATOM 1493 O O . ALA A 1 187 ? -10.925 -1.876 29.112 1.00 76.94 187 ALA A O 1
ATOM 1494 N N . ASN A 1 188 ? -11.422 -0.507 27.416 1.00 71.69 188 ASN A N 1
ATOM 1495 C CA . ASN A 1 188 ? -12.527 0.152 28.125 1.00 71.69 188 ASN A CA 1
ATOM 1496 C C . ASN A 1 188 ? -13.765 -0.748 28.329 1.00 71.69 188 ASN A C 1
ATOM 1498 O O . ASN A 1 188 ? -14.592 -0.445 29.188 1.00 71.69 188 ASN A O 1
ATOM 1502 N N . ASP A 1 189 ? -13.919 -1.832 27.562 1.00 64.50 189 ASP A N 1
ATOM 1503 C CA . ASP A 1 189 ? -15.060 -2.755 27.686 1.00 64.50 189 ASP A CA 1
ATOM 1504 C C . ASP A 1 189 ? -14.928 -3.675 28.912 1.00 64.50 189 ASP A C 1
ATOM 1506 O O . ASP A 1 189 ? -15.922 -4.018 29.559 1.00 64.50 189 ASP A O 1
ATOM 1510 N N . ASP A 1 190 ? -13.690 -4.030 29.265 1.00 58.94 190 ASP A N 1
ATOM 1511 C CA . ASP A 1 190 ? -13.385 -4.835 30.449 1.00 58.94 190 ASP A CA 1
ATOM 1512 C C . ASP A 1 190 ? -13.677 -4.060 31.741 1.00 58.94 190 ASP A C 1
ATOM 1514 O O . ASP A 1 190 ? -14.222 -4.620 32.695 1.00 58.94 190 ASP A O 1
ATOM 1518 N N . GLU A 1 191 ? -13.414 -2.749 31.772 1.00 59.97 191 GLU A N 1
ATOM 1519 C CA . GLU A 1 191 ? -13.772 -1.905 32.918 1.00 59.97 191 GLU A CA 1
ATOM 1520 C C . GLU A 1 191 ? -15.287 -1.802 33.133 1.00 59.97 191 GLU A C 1
ATOM 1522 O O . GLU A 1 191 ? -15.751 -1.876 34.273 1.00 59.97 191 GLU A O 1
ATOM 1527 N N . GLU A 1 192 ? -16.078 -1.633 32.066 1.00 58.41 192 GLU A N 1
ATOM 1528 C CA . GLU A 1 192 ? -17.533 -1.485 32.190 1.00 58.41 192 GLU A CA 1
ATOM 1529 C C . GLU A 1 192 ? -18.194 -2.785 32.675 1.00 58.41 192 GLU A C 1
ATOM 1531 O O . GLU A 1 192 ? -19.075 -2.750 33.542 1.00 58.41 192 GLU A O 1
ATOM 1536 N N . LYS A 1 193 ? -17.731 -3.943 32.184 1.00 59.16 193 LYS A N 1
ATOM 1537 C CA . LYS A 1 193 ? -18.188 -5.256 32.666 1.00 59.16 193 LYS A CA 1
ATOM 1538 C C . LYS A 1 193 ? -17.799 -5.501 34.122 1.00 59.16 193 LYS A C 1
ATOM 1540 O O . LYS A 1 193 ? -18.643 -5.941 34.901 1.00 59.16 193 LYS A O 1
ATOM 1545 N N . ASN A 1 194 ? -16.565 -5.169 34.503 1.00 58.16 194 ASN A N 1
ATOM 1546 C CA . ASN A 1 194 ? -16.085 -5.332 35.875 1.00 58.16 194 ASN A CA 1
ATOM 1547 C C . ASN A 1 194 ? -16.825 -4.419 36.864 1.00 58.16 194 ASN A C 1
ATOM 1549 O O . ASN A 1 194 ? -17.126 -4.842 37.980 1.00 58.16 194 ASN A O 1
ATOM 1553 N N . MET A 1 195 ? -17.186 -3.194 36.462 1.00 56.09 195 MET A N 1
ATOM 1554 C CA . MET A 1 195 ? -18.035 -2.327 37.284 1.00 56.09 195 MET A CA 1
ATOM 1555 C C . MET A 1 195 ? -19.456 -2.886 37.415 1.00 56.09 195 MET A C 1
ATOM 1557 O O . MET A 1 195 ? -19.942 -3.020 38.535 1.00 56.09 195 MET A O 1
ATOM 1561 N N . LYS A 1 196 ? -20.116 -3.272 36.314 1.00 59.03 196 LYS A N 1
ATOM 1562 C CA . LYS A 1 196 ? -21.483 -3.829 36.363 1.00 59.03 196 LYS A CA 1
ATOM 1563 C C . LYS A 1 196 ? -21.575 -5.094 37.224 1.00 59.03 196 LYS A C 1
ATOM 1565 O O . LYS A 1 196 ? -22.502 -5.208 38.017 1.00 59.03 196 LYS A O 1
ATOM 1570 N N . ALA A 1 197 ? -20.593 -5.992 37.137 1.00 59.22 197 ALA A N 1
ATOM 1571 C CA . ALA A 1 197 ? -20.533 -7.198 37.968 1.00 59.22 197 ALA A CA 1
ATOM 1572 C C . ALA A 1 197 ? -20.314 -6.892 39.462 1.00 59.22 197 ALA A C 1
ATOM 1574 O O . ALA A 1 197 ? -20.840 -7.588 40.327 1.00 59.22 197 ALA A O 1
ATOM 1575 N N . LYS A 1 198 ? -19.558 -5.836 39.787 1.00 54.56 198 LYS A N 1
ATOM 1576 C CA . LYS A 1 198 ? -19.325 -5.414 41.175 1.00 54.56 198 LYS A CA 1
ATOM 1577 C C . LYS A 1 198 ? -20.582 -4.830 41.828 1.00 54.56 198 LYS A C 1
ATOM 1579 O O . LYS A 1 198 ? -20.790 -5.049 43.014 1.00 54.56 198 LYS A O 1
ATOM 1584 N N . TYR A 1 199 ? -21.412 -4.121 41.061 1.00 54.69 199 TYR A N 1
ATOM 1585 C CA . TYR A 1 199 ? -22.654 -3.513 41.552 1.00 54.69 199 TYR A CA 1
ATOM 1586 C C . TYR A 1 199 ? -23.880 -4.437 41.488 1.00 54.69 199 TYR A C 1
ATOM 1588 O O . TYR A 1 199 ? -24.857 -4.141 42.160 1.00 54.69 199 TYR A O 1
ATOM 1596 N N . SER A 1 200 ? -23.858 -5.542 40.730 1.00 54.38 200 SER A N 1
ATOM 1597 C CA . SER A 1 200 ? -24.948 -6.539 40.763 1.00 54.38 200 SER A CA 1
ATOM 1598 C C . SER A 1 200 ? -24.831 -7.545 41.911 1.00 54.38 200 SER A C 1
ATOM 1600 O O . SER A 1 200 ? -25.763 -8.305 42.148 1.00 54.38 200 SER A O 1
ATOM 1602 N N . ASN A 1 201 ? -23.669 -7.595 42.566 1.00 53.59 201 ASN A N 1
ATOM 1603 C CA . ASN A 1 201 ? -23.377 -8.484 43.694 1.00 53.59 201 ASN A CA 1
ATOM 1604 C C . ASN A 1 201 ? -23.437 -7.753 45.053 1.00 53.59 201 ASN A C 1
ATOM 1606 O O . ASN A 1 201 ? -23.048 -8.329 46.069 1.00 53.59 201 ASN A O 1
ATOM 1610 N N . MET A 1 202 ? -23.884 -6.493 45.054 1.00 47.97 202 MET A N 1
ATOM 1611 C CA . MET A 1 202 ? -24.265 -5.701 46.229 1.00 47.97 202 MET A CA 1
ATOM 1612 C C . MET A 1 202 ? -25.783 -5.570 46.266 1.00 47.97 202 MET A C 1
ATOM 1614 O O . MET A 1 202 ? -26.328 -5.614 47.388 1.00 47.97 202 MET A O 1
#

Sequence (202 aa):
MEYHRSVSFIKLRNICCCLTIAAAFVYASAFYTTVVYLDEIGVRGIDTRFEDFLIFSSVAILLTAIGISITSFIGNAWFKLIHFFFSSAMLILICYAFIATFWAKEHILSIIQNDVLRTQKLQKRNSCCNWNGPNDYFGIIGSKYDRTCGEVFNEYYDRKAATNSIMLAISAFISCLSVITSTILYANDDEEKNMKAKYSNM

pLDDT: mean 74.48, std 12.18, range [44.38, 94.81]

Secondary structure (DSSP, 8-state):
-HHHHHHHHHHHHHHHHHHHHHHHHHHHHHHHHHHHHHHHHT-TTSSHHHHHHHHHHHHHHHHHHHHHHHHHHS--HHHHHHHHHHHHHHHHHHHHHHHHHHHHHHHHHHHHHHHHTT-HHHHHHHT--SSS-GGG-TT-------S-HHHHHHHHHHHHHHHHHHHHHHHHHHHHHHHHHHHHHHHHHHHHHHHHHHHH--